Protein AF-A0A016WY10-F1 (afdb_monomer_lite)

Sequence (262 aa):
MHFRTSLLDVDCAMKHVGLVVTDTQLAEAVVRNYVLEFKVNDKNECTHALAQVGHAAFRFEPNGAFDQVYVKNQKRRLERPLSFGDVIEWDDADVTNKLISRIRRVPPLFETRIYDGRSQVLVSGVVSPSDKFLFWSQYFPRIEIDSASSNDVLPNVSVSAWLNIAVDADRKLCIEFDSFENVECETSIVAAAPWNRNGSKYTTLTIPINDDGLESQIEEPEMSSYDGGWKQVLILCSLSIVALRGAPQLRGNLHRWEINFL

pLDDT: mean 72.02, std 25.01, range [24.52, 97.81]

Secondary structure (DSSP, 8-state):
------------PPEEEEEE-S---TTSSS--EEEEEEEE-TTS-EEEEEEEE-GGGGPPP--S---HHHHHHHHHHHSSPP-TT-EEEEEGGGEETTEE---EEE--SSEEEEETTEEEEEEEEEE-SS-TTEEE-SS-S-EEPPTTGGGSS-TT-EEEEEEEEEE-TTS-EEEEEEEEEEE---HHHHHHSTTTTT---S-----------TTSS-PPPP-----S---------------SS-----------------

Organism: NCBI:txid53326

Radius of gyration: 27.68 Å; chains: 1; bounding box: 51×70×82 Å

InterPro domains:
  IPR057139 P-granule-associated protein DEPS-1, first OB-fold [PF24343] (18-105)
  IPR057143 P-granule-associated protein DEPS-1, second OB-fold [PF24342] (109-185)

Foldseek 3Di:
DDDDPPPPPPPPFDKWKWFFQAWQDPPDPWGWIWTWIWDQDPLLATDTDIATAGPLQLDDDDPPDPDPVVSVVVNVVSNDTDDGQWMWMDTPVQADPRHRNHIDTDDGPFDWDQDPNFTKTKFKFFAAPVHLQFTQGSNRGGAGHDPVQSVVDDGLFIWIFIWTWDQDPVRDIDIHTDHTDGTDPDVVRSCSRPVNVPPPPDDPDPPPPPPDDPPVPPDDDDDDDDDDDDDDPPPPPDDDDDDDDDDDDDDDDDDDDDDDDD

Structure (mmCIF, N/CA/C/O backbone):
data_AF-A0A016WY10-F1
#
_entry.id   AF-A0A016WY10-F1
#
loop_
_atom_site.group_PDB
_atom_site.id
_atom_site.type_symbol
_atom_site.label_atom_id
_atom_site.label_alt_id
_atom_site.label_comp_id
_atom_site.label_asym_id
_atom_site.label_entity_id
_atom_site.label_seq_id
_atom_site.pdbx_PDB_ins_code
_atom_site.Cartn_x
_atom_site.Cartn_y
_atom_site.Cartn_z
_atom_site.occupancy
_atom_site.B_iso_or_equiv
_atom_site.auth_seq_id
_atom_site.auth_comp_id
_atom_site.auth_asym_id
_atom_site.auth_atom_id
_atom_site.pdbx_PDB_model_num
ATOM 1 N N . MET A 1 1 ? 2.918 46.372 -31.106 1.00 32.84 1 MET A N 1
ATOM 2 C CA . MET A 1 1 ? 3.896 45.284 -30.887 1.00 32.84 1 MET A CA 1
ATOM 3 C C . MET A 1 1 ? 3.193 44.168 -30.137 1.00 32.84 1 MET A C 1
ATOM 5 O O . MET A 1 1 ? 2.876 44.335 -28.970 1.00 32.84 1 MET A O 1
ATOM 9 N N . HIS A 1 2 ? 2.861 43.084 -30.838 1.00 27.00 2 HIS A N 1
ATOM 10 C CA . HIS A 1 2 ? 2.336 41.863 -30.234 1.00 27.00 2 HIS A CA 1
ATOM 11 C C . HIS A 1 2 ? 3.490 41.087 -29.602 1.00 27.00 2 HIS A C 1
ATOM 13 O O . HIS A 1 2 ? 4.364 40.611 -30.322 1.00 27.00 2 HIS A O 1
ATOM 19 N N . PHE A 1 3 ? 3.474 40.930 -28.282 1.00 24.80 3 PHE A N 1
ATOM 20 C CA . PHE A 1 3 ? 4.282 39.909 -27.629 1.00 24.80 3 PHE A CA 1
ATOM 21 C C . PHE A 1 3 ? 3.464 38.619 -27.574 1.00 24.80 3 PHE A C 1
ATOM 23 O O . PHE A 1 3 ? 2.553 38.468 -26.767 1.00 24.80 3 PHE A O 1
ATOM 30 N N . ARG A 1 4 ? 3.778 37.710 -28.504 1.00 29.95 4 ARG A N 1
ATOM 31 C CA . ARG A 1 4 ? 3.493 36.281 -28.375 1.00 29.95 4 ARG A CA 1
ATOM 32 C C . ARG A 1 4 ? 4.328 35.758 -27.209 1.00 29.95 4 ARG A C 1
ATOM 34 O O . ARG A 1 4 ? 5.538 35.611 -27.350 1.00 29.95 4 ARG A O 1
ATOM 41 N N . THR A 1 5 ? 3.695 35.451 -26.090 1.00 30.98 5 THR A N 1
ATOM 42 C CA . THR A 1 5 ? 4.249 34.530 -25.096 1.00 30.98 5 THR A CA 1
ATOM 43 C C . THR A 1 5 ? 3.825 33.124 -25.494 1.00 30.98 5 THR A C 1
ATOM 45 O O . THR A 1 5 ? 2.747 32.650 -25.155 1.00 30.98 5 THR A O 1
ATOM 48 N N . SER A 1 6 ? 4.678 32.466 -26.275 1.00 35.31 6 SER A N 1
ATOM 49 C CA . SER A 1 6 ? 4.723 31.010 -26.349 1.00 35.31 6 SER A CA 1
ATOM 50 C C . SER A 1 6 ? 5.263 30.497 -25.014 1.00 35.31 6 SER A C 1
ATOM 52 O O . SER A 1 6 ? 6.476 30.393 -24.830 1.00 35.31 6 SER A O 1
ATOM 54 N N . LEU A 1 7 ? 4.366 30.248 -24.062 1.00 33.44 7 LEU A N 1
ATOM 55 C CA . LEU A 1 7 ? 4.661 29.374 -22.935 1.00 33.44 7 LEU A CA 1
ATOM 56 C C . LEU A 1 7 ? 4.587 27.952 -23.477 1.00 33.44 7 LEU A C 1
ATOM 58 O O . LEU A 1 7 ? 3.519 27.445 -23.800 1.00 33.44 7 LEU A O 1
ATOM 62 N N . LEU A 1 8 ? 5.774 27.394 -23.684 1.00 35.88 8 LEU A N 1
ATOM 63 C CA . LEU A 1 8 ? 5.995 25.974 -23.868 1.00 35.88 8 LEU A CA 1
ATOM 64 C C . LEU A 1 8 ? 5.305 25.250 -22.710 1.00 35.88 8 LEU A C 1
ATOM 66 O O . LEU A 1 8 ? 5.636 25.514 -21.552 1.00 35.88 8 LEU A O 1
ATOM 70 N N . ASP A 1 9 ? 4.360 24.374 -23.043 1.00 34.47 9 ASP A N 1
ATOM 71 C CA . ASP A 1 9 ? 3.927 23.286 -22.175 1.00 34.47 9 ASP A CA 1
ATOM 72 C C . ASP A 1 9 ? 5.185 22.542 -21.724 1.00 34.47 9 ASP A C 1
ATOM 74 O O . ASP A 1 9 ? 5.802 21.780 -22.471 1.00 34.47 9 ASP A O 1
ATOM 78 N N . VAL A 1 10 ? 5.624 22.829 -20.503 1.00 41.38 10 VAL A N 1
ATOM 79 C CA . VAL A 1 10 ? 6.487 21.914 -19.777 1.00 41.38 10 VAL A CA 1
ATOM 80 C C . VAL A 1 10 ? 5.543 20.809 -19.341 1.00 41.38 10 VAL A C 1
ATOM 82 O O . VAL A 1 10 ? 4.872 20.947 -18.320 1.00 41.38 10 VAL A O 1
ATOM 85 N N . ASP A 1 11 ? 5.458 19.752 -20.149 1.00 40.72 11 ASP A N 1
ATOM 86 C CA . ASP A 1 11 ? 4.942 18.457 -19.717 1.00 40.72 11 ASP A CA 1
ATOM 87 C C . ASP A 1 11 ? 5.725 18.076 -18.457 1.00 40.72 11 ASP A C 1
ATOM 89 O O . ASP A 1 11 ? 6.847 17.564 -18.506 1.00 40.72 11 ASP A O 1
ATOM 93 N N . CYS A 1 12 ? 5.174 18.420 -17.295 1.00 46.84 12 CYS A N 1
ATOM 94 C CA . CYS A 1 12 ? 5.672 17.959 -16.018 1.00 46.84 12 CYS A CA 1
ATOM 95 C C . CYS A 1 12 ? 5.337 16.471 -15.991 1.00 46.84 12 CYS A C 1
ATOM 97 O O . CYS A 1 12 ? 4.223 16.101 -15.630 1.00 46.84 12 CYS A O 1
ATOM 99 N N . ALA A 1 13 ? 6.255 15.640 -16.494 1.00 59.75 13 ALA A N 1
ATOM 100 C CA . ALA A 1 13 ? 6.091 14.194 -16.525 1.00 59.75 13 ALA A CA 1
ATOM 101 C C . ALA A 1 13 ? 5.627 13.737 -15.138 1.00 59.75 13 ALA A C 1
ATOM 103 O O . ALA A 1 13 ? 6.342 13.960 -14.152 1.00 59.75 13 ALA A O 1
ATOM 104 N N . MET A 1 14 ? 4.413 13.179 -15.044 1.00 77.69 14 MET A N 1
ATOM 105 C CA . MET A 1 14 ? 3.919 12.734 -13.751 1.00 77.69 14 MET A CA 1
ATOM 106 C C . MET A 1 14 ? 4.814 11.593 -13.287 1.00 77.69 14 MET A C 1
ATOM 108 O O . MET A 1 14 ? 5.021 10.599 -13.988 1.00 77.69 14 MET A O 1
ATOM 112 N N . LYS A 1 15 ? 5.381 11.792 -12.100 1.00 89.06 15 LYS A N 1
ATOM 113 C CA . LYS A 1 15 ? 6.124 10.769 -11.387 1.00 89.06 15 LYS A CA 1
ATOM 114 C C . LYS A 1 15 ? 5.149 9.939 -10.587 1.00 89.06 15 LYS A C 1
ATOM 116 O O . LYS A 1 15 ? 4.373 10.475 -9.798 1.00 89.06 15 LYS A O 1
ATOM 121 N N . HIS A 1 16 ? 5.270 8.637 -10.744 1.00 93.75 16 HIS A N 1
ATOM 122 C CA . HIS A 1 16 ? 4.493 7.655 -10.016 1.00 93.75 16 HIS A CA 1
ATOM 123 C C . HIS A 1 16 ? 5.365 6.979 -8.976 1.00 93.75 16 HIS A C 1
ATOM 125 O O . HIS A 1 16 ? 6.560 6.776 -9.195 1.00 93.75 16 HIS A O 1
ATOM 131 N N . VAL A 1 17 ? 4.754 6.613 -7.854 1.00 94.56 17 VAL A N 1
ATOM 132 C CA . VAL A 1 17 ? 5.379 5.849 -6.773 1.00 94.56 17 VAL A CA 1
ATOM 133 C C . VAL A 1 17 ? 4.484 4.655 -6.482 1.00 94.56 17 VAL A C 1
ATOM 135 O O . VAL A 1 17 ? 3.257 4.782 -6.430 1.00 94.56 17 VAL A O 1
ATOM 138 N N . GLY A 1 18 ? 5.084 3.493 -6.251 1.00 94.94 18 GLY A N 1
ATOM 139 C CA . GLY A 1 18 ? 4.319 2.316 -5.885 1.00 94.94 18 GLY A CA 1
ATOM 140 C C . GLY A 1 18 ? 5.086 1.289 -5.071 1.00 94.94 18 GLY A C 1
ATOM 141 O O . GLY A 1 18 ? 6.313 1.191 -5.131 1.00 94.94 18 GLY A O 1
ATOM 142 N N . LEU A 1 19 ? 4.317 0.515 -4.313 1.00 95.88 19 LEU A N 1
ATOM 143 C CA . LEU A 1 19 ? 4.770 -0.594 -3.482 1.00 95.88 19 LEU A CA 1
ATOM 144 C C . LEU A 1 19 ? 4.721 -1.896 -4.282 1.00 95.88 19 LEU A C 1
ATOM 146 O O . LEU A 1 19 ? 3.684 -2.239 -4.842 1.00 95.88 19 LEU A O 1
ATOM 150 N N . VAL A 1 20 ? 5.805 -2.662 -4.305 1.00 94.50 20 VAL A N 1
ATOM 151 C CA . VAL A 1 20 ? 5.813 -4.008 -4.885 1.00 94.50 20 VAL A CA 1
ATOM 152 C C . VAL A 1 20 ? 5.027 -4.955 -3.976 1.00 94.50 20 VAL A C 1
ATOM 154 O O . VAL A 1 20 ? 5.378 -5.143 -2.811 1.00 94.50 20 VAL A O 1
ATOM 157 N N . VAL A 1 21 ? 3.974 -5.569 -4.524 1.00 92.19 21 VAL A N 1
ATOM 158 C CA . VAL A 1 21 ? 3.033 -6.430 -3.777 1.00 92.19 21 VAL A CA 1
ATOM 159 C C . VAL A 1 21 ? 3.154 -7.918 -4.116 1.00 92.19 21 VAL A C 1
ATOM 161 O O . VAL A 1 21 ? 2.449 -8.746 -3.550 1.00 92.19 21 VAL A O 1
ATOM 164 N N . THR A 1 22 ? 4.064 -8.277 -5.019 1.00 86.69 22 THR A N 1
ATOM 165 C CA . THR A 1 22 ? 4.381 -9.670 -5.358 1.00 86.69 22 THR A CA 1
ATOM 166 C C . THR A 1 22 ? 5.880 -9.859 -5.468 1.00 86.69 22 THR A C 1
ATOM 168 O O . THR A 1 22 ? 6.566 -8.989 -6.002 1.00 86.69 22 THR A O 1
ATOM 171 N N . ASP A 1 23 ? 6.372 -11.027 -5.074 1.00 77.00 23 ASP A N 1
ATOM 172 C CA . ASP A 1 23 ? 7.737 -11.419 -5.403 1.00 77.00 23 ASP A CA 1
ATOM 173 C C . ASP A 1 23 ? 7.885 -11.741 -6.890 1.00 77.00 23 ASP A C 1
ATOM 175 O O . ASP A 1 23 ? 6.968 -12.256 -7.538 1.00 77.00 23 ASP A O 1
ATOM 179 N N . THR A 1 24 ? 9.082 -11.492 -7.422 1.00 62.81 24 THR A N 1
ATOM 180 C CA . THR A 1 24 ? 9.418 -11.875 -8.794 1.00 62.81 24 THR A CA 1
ATOM 181 C C . THR A 1 24 ? 9.368 -13.396 -8.937 1.00 62.81 24 THR A C 1
ATOM 183 O O . THR A 1 24 ? 10.298 -14.105 -8.548 1.00 62.81 24 THR A O 1
ATOM 186 N N . GLN A 1 25 ? 8.309 -13.912 -9.561 1.00 58.25 25 GLN A N 1
ATOM 187 C CA . GLN A 1 25 ? 8.241 -15.318 -9.945 1.00 58.25 25 GLN A CA 1
ATOM 188 C C . GLN A 1 25 ? 9.061 -15.540 -11.224 1.00 58.25 25 GLN A C 1
ATOM 190 O O . GLN A 1 25 ? 8.663 -15.149 -12.318 1.00 58.25 25 GLN A O 1
ATOM 195 N N . LEU A 1 26 ? 10.234 -16.165 -11.080 1.00 49.59 26 LEU A N 1
ATOM 196 C CA . LEU A 1 26 ? 11.138 -16.519 -12.189 1.00 49.59 26 LEU A CA 1
ATOM 197 C C . LEU A 1 26 ? 10.724 -17.808 -12.928 1.00 49.59 26 LEU A C 1
ATOM 199 O O . LEU A 1 26 ? 11.381 -18.192 -13.892 1.00 49.59 26 LEU A O 1
ATOM 203 N N . ALA A 1 27 ? 9.679 -18.500 -12.457 1.00 44.62 27 ALA A N 1
ATOM 204 C CA . ALA A 1 27 ? 9.267 -19.809 -12.967 1.00 44.62 27 ALA A CA 1
ATOM 205 C C . ALA A 1 27 ? 8.446 -19.740 -14.268 1.00 44.62 27 ALA A C 1
ATOM 207 O O . ALA A 1 27 ? 8.401 -20.717 -15.013 1.00 44.62 27 ALA A O 1
ATOM 208 N N . GLU A 1 28 ? 7.828 -18.597 -14.574 1.00 45.31 28 GLU A N 1
ATOM 209 C CA . GLU A 1 28 ? 7.136 -18.378 -15.843 1.00 45.31 28 GLU A CA 1
ATOM 210 C C . GLU A 1 28 ? 8.037 -17.607 -16.815 1.00 45.31 28 GLU A C 1
ATOM 212 O O . GLU A 1 28 ? 8.802 -16.728 -16.422 1.00 45.31 28 GLU A O 1
ATOM 217 N N . ALA A 1 29 ? 7.905 -17.877 -18.117 1.00 48.00 29 ALA A N 1
ATOM 218 C CA . ALA A 1 29 ? 8.629 -17.172 -19.184 1.00 48.00 29 ALA A CA 1
ATOM 219 C C . ALA A 1 29 ? 8.367 -15.644 -19.226 1.00 48.00 29 ALA A C 1
ATOM 221 O O . ALA A 1 29 ? 8.935 -14.934 -20.056 1.00 48.00 29 ALA A O 1
ATOM 222 N N . VAL A 1 30 ? 7.506 -15.131 -18.342 1.00 55.81 30 VAL A N 1
ATOM 223 C CA . VAL A 1 30 ? 7.162 -13.722 -18.192 1.00 55.81 30 VAL A CA 1
ATOM 224 C C . VAL A 1 30 ? 7.319 -13.341 -16.722 1.00 55.81 30 VAL A C 1
ATOM 226 O O . VAL A 1 30 ? 6.483 -13.689 -15.895 1.00 55.81 30 VAL A O 1
ATOM 229 N N . VAL A 1 31 ? 8.364 -12.573 -16.403 1.00 58.22 31 VAL A N 1
ATOM 230 C CA . VAL A 1 31 ? 8.470 -11.898 -15.102 1.00 58.22 31 VAL A CA 1
ATOM 231 C C . VAL A 1 31 ? 7.285 -10.943 -14.970 1.00 58.22 31 VAL A C 1
ATOM 233 O O . VAL A 1 31 ? 7.186 -9.980 -15.734 1.00 58.22 31 VAL A O 1
ATOM 236 N N . ARG A 1 32 ? 6.388 -11.218 -14.021 1.00 68.25 32 ARG A N 1
ATOM 237 C CA . ARG A 1 32 ? 5.277 -10.335 -13.655 1.00 68.25 32 ARG A CA 1
ATOM 238 C C . ARG A 1 32 ? 5.446 -9.929 -12.203 1.00 68.25 32 ARG A C 1
ATOM 240 O O . ARG A 1 32 ? 5.226 -10.739 -11.312 1.00 68.25 32 ARG A O 1
ATOM 247 N N . ASN A 1 33 ? 5.834 -8.678 -11.985 1.00 86.69 33 ASN A N 1
ATOM 248 C CA . ASN A 1 33 ? 5.707 -8.054 -10.675 1.00 86.69 33 ASN A CA 1
ATOM 249 C C . ASN A 1 33 ? 4.516 -7.110 -10.712 1.00 86.69 33 ASN A C 1
ATOM 251 O O . ASN A 1 33 ? 4.383 -6.326 -11.657 1.00 86.69 33 ASN A O 1
ATOM 255 N N . TYR A 1 34 ? 3.675 -7.182 -9.691 1.00 90.88 34 TYR A N 1
ATOM 256 C CA . TYR A 1 34 ? 2.617 -6.217 -9.475 1.00 90.88 34 TYR A CA 1
ATOM 257 C C . TYR A 1 34 ? 3.066 -5.156 -8.487 1.00 90.88 34 TYR A C 1
ATOM 259 O O . TYR A 1 34 ? 3.757 -5.430 -7.501 1.00 90.88 34 TYR A O 1
ATOM 267 N N . VAL A 1 35 ? 2.651 -3.934 -8.780 1.00 93.31 35 VAL A N 1
ATOM 268 C CA . VAL A 1 35 ? 2.959 -2.752 -7.996 1.00 93.31 35 VAL A CA 1
ATOM 269 C C . VAL A 1 35 ? 1.655 -2.043 -7.688 1.00 93.31 35 VAL A C 1
ATOM 271 O O . VAL A 1 35 ? 0.853 -1.782 -8.583 1.00 93.31 35 VAL A O 1
ATOM 274 N N . LEU A 1 36 ? 1.447 -1.758 -6.412 1.00 94.50 36 LEU A N 1
ATOM 275 C CA . LEU A 1 36 ? 0.380 -0.912 -5.925 1.00 94.50 36 LEU A CA 1
ATOM 276 C C . LEU A 1 36 ? 0.809 0.546 -6.071 1.00 94.50 36 LEU A C 1
ATOM 278 O O . LEU A 1 36 ? 1.615 1.044 -5.290 1.00 94.50 36 LEU A O 1
ATOM 282 N N . GLU A 1 37 ? 0.300 1.205 -7.102 1.00 94.81 37 GLU A N 1
ATOM 283 C CA . GLU A 1 37 ? 0.518 2.621 -7.369 1.00 94.81 37 GLU A CA 1
ATOM 284 C C . GLU A 1 37 ? -0.321 3.478 -6.417 1.00 94.81 37 GLU A C 1
ATOM 286 O O . GLU A 1 37 ? -1.527 3.250 -6.269 1.00 94.81 37 GLU A O 1
ATOM 291 N N . PHE A 1 38 ? 0.310 4.485 -5.812 1.00 93.12 38 PHE A N 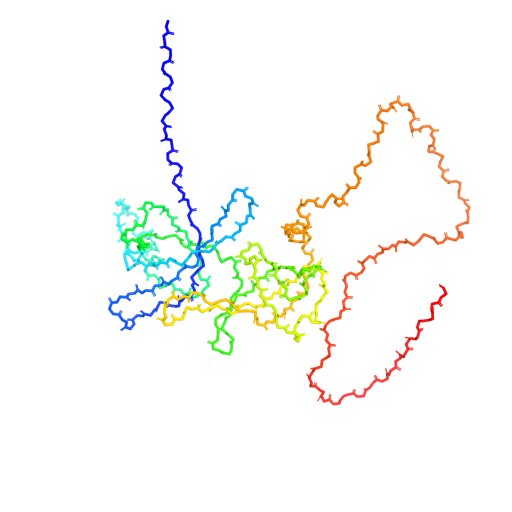1
ATOM 292 C CA . PHE A 1 38 ? -0.352 5.456 -4.946 1.00 93.12 38 PHE A CA 1
ATOM 293 C C . PHE A 1 38 ? -0.654 6.736 -5.727 1.00 93.12 38 PHE A C 1
ATOM 295 O O . PHE A 1 38 ? 0.247 7.503 -6.059 1.00 93.12 38 PHE A O 1
ATOM 302 N N . LYS A 1 39 ? -1.937 6.989 -5.995 1.00 90.50 39 LYS A N 1
ATOM 303 C CA . LYS A 1 39 ? -2.414 8.189 -6.695 1.00 90.50 39 LYS A CA 1
ATOM 304 C C . LYS A 1 39 ? -3.047 9.144 -5.712 1.00 90.50 39 LYS A C 1
ATOM 306 O O . LYS A 1 39 ? -4.114 8.857 -5.173 1.00 90.50 39 LYS A O 1
ATOM 311 N N . VAL A 1 40 ? -2.405 10.280 -5.494 1.00 86.06 40 VAL A N 1
ATOM 312 C CA . VAL A 1 40 ? -2.919 11.324 -4.610 1.00 86.06 40 VAL A CA 1
ATOM 313 C C . VAL A 1 40 ? -3.663 12.358 -5.448 1.00 86.06 40 VAL A C 1
ATOM 315 O O . VAL A 1 40 ? -3.113 12.880 -6.413 1.00 86.06 40 VAL A O 1
ATOM 318 N N . ASN A 1 41 ? -4.923 12.625 -5.107 1.00 84.56 41 ASN A N 1
ATOM 319 C CA . ASN A 1 41 ? -5.718 13.659 -5.773 1.00 84.56 41 ASN A CA 1
ATOM 320 C C . ASN A 1 41 ? -5.468 15.058 -5.169 1.00 84.56 41 ASN A C 1
ATOM 322 O O . ASN A 1 41 ? -4.812 15.197 -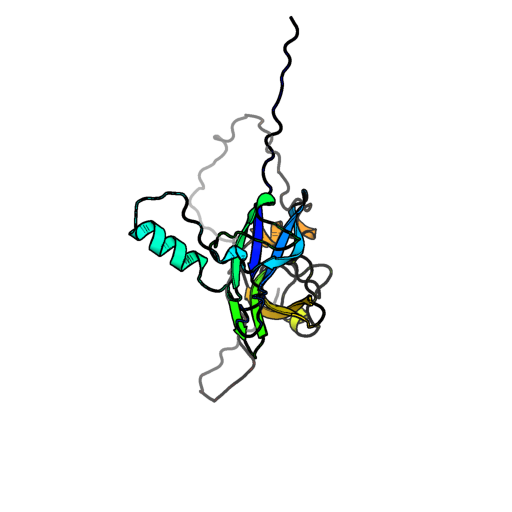4.137 1.00 84.56 41 ASN A O 1
ATOM 326 N N . ASP A 1 42 ? -6.070 16.096 -5.757 1.00 81.75 42 ASP A N 1
ATOM 327 C CA . ASP A 1 42 ? -5.949 17.491 -5.288 1.00 81.75 42 ASP A CA 1
ATOM 328 C C . ASP A 1 42 ? -6.435 17.710 -3.842 1.00 81.75 42 ASP A C 1
ATOM 330 O O . ASP A 1 42 ? -6.102 18.706 -3.203 1.00 81.75 42 ASP A O 1
ATOM 334 N N . LYS A 1 43 ? -7.226 16.776 -3.302 1.00 77.56 43 LYS A N 1
ATOM 335 C CA . LYS A 1 43 ? -7.714 16.785 -1.916 1.00 77.56 43 LYS A CA 1
ATOM 336 C C . LYS A 1 43 ? -6.800 16.008 -0.965 1.00 77.56 43 LYS A C 1
ATOM 338 O O . LYS A 1 43 ? -7.186 15.754 0.177 1.00 77.56 43 LYS A O 1
ATOM 343 N N . ASN A 1 44 ? -5.609 15.616 -1.413 1.00 76.31 44 ASN A N 1
ATOM 344 C CA . ASN A 1 44 ? -4.670 14.787 -0.663 1.00 76.31 44 ASN A CA 1
ATOM 345 C C . ASN A 1 44 ? -5.299 13.458 -0.192 1.00 76.31 44 ASN A C 1
ATOM 347 O O . ASN A 1 44 ? -5.090 13.004 0.937 1.00 76.31 44 ASN A O 1
ATOM 351 N N . GLU A 1 45 ? -6.166 12.875 -1.020 1.00 83.06 45 GLU A N 1
ATOM 352 C CA . GLU A 1 45 ? -6.731 11.542 -0.816 1.00 83.06 45 GLU A CA 1
ATOM 353 C C . GLU A 1 45 ? -5.980 10.560 -1.710 1.00 83.06 45 GLU A C 1
ATOM 355 O O . GLU A 1 45 ? -5.841 10.784 -2.915 1.00 83.06 45 GLU A O 1
ATOM 360 N N . CYS A 1 46 ? -5.482 9.482 -1.110 1.00 87.69 46 CYS A N 1
ATOM 361 C CA . CYS A 1 46 ? -4.792 8.432 -1.838 1.00 87.69 46 CYS A CA 1
ATOM 362 C C . CYS A 1 46 ? -5.800 7.441 -2.423 1.00 87.69 46 CYS A C 1
ATOM 364 O O . CYS A 1 46 ? -6.731 7.000 -1.752 1.00 87.69 46 CYS A O 1
ATOM 366 N N . THR A 1 47 ? -5.590 7.076 -3.677 1.00 88.69 47 THR A N 1
ATOM 367 C CA . THR A 1 47 ? -6.280 5.996 -4.373 1.00 88.69 47 THR A CA 1
ATOM 368 C C . THR A 1 47 ? -5.251 5.033 -4.941 1.00 88.69 47 THR A C 1
ATOM 370 O O . THR A 1 47 ? -4.065 5.352 -5.048 1.00 88.69 47 THR A O 1
ATOM 373 N N . HIS A 1 48 ? -5.716 3.846 -5.307 1.00 90.00 48 HIS A N 1
ATOM 374 C CA . HIS A 1 48 ? -4.856 2.746 -5.709 1.00 90.00 48 HIS A CA 1
ATOM 375 C C . HIS A 1 48 ? -5.086 2.347 -7.151 1.00 90.00 48 HIS A C 1
ATOM 377 O O . HIS A 1 48 ? -6.225 2.272 -7.613 1.00 90.00 48 HIS A O 1
ATOM 383 N N . ALA A 1 49 ? -4.004 1.995 -7.835 1.00 90.50 49 ALA A N 1
ATOM 384 C CA . ALA A 1 49 ? -4.076 1.248 -9.078 1.00 90.50 49 ALA A CA 1
ATOM 385 C C . ALA A 1 49 ? -3.051 0.114 -9.061 1.00 90.50 49 ALA A C 1
ATOM 387 O O . ALA A 1 49 ? -1.936 0.271 -8.572 1.00 90.50 49 ALA A O 1
ATOM 388 N N . LEU A 1 50 ? -3.437 -1.043 -9.596 1.00 91.31 50 LEU A N 1
ATOM 389 C CA . LEU A 1 50 ? -2.511 -2.154 -9.759 1.00 91.31 50 LEU A CA 1
ATOM 390 C C . LEU A 1 50 ? -1.804 -2.017 -11.111 1.00 91.31 50 LEU A C 1
ATOM 392 O O . LEU A 1 50 ? -2.435 -2.125 -12.165 1.00 91.31 50 LEU A O 1
ATOM 396 N N . ALA A 1 51 ? -0.495 -1.793 -11.076 1.00 91.44 51 ALA A N 1
ATOM 397 C CA . ALA A 1 51 ? 0.364 -1.714 -12.247 1.00 91.44 51 ALA A CA 1
ATOM 398 C C . ALA A 1 51 ? 1.217 -2.983 -12.385 1.00 91.44 51 ALA A C 1
ATOM 400 O O . ALA A 1 51 ? 1.497 -3.680 -11.409 1.00 91.44 51 ALA A O 1
ATOM 401 N N . GLN A 1 52 ? 1.635 -3.293 -13.612 1.00 91.06 52 GLN A N 1
ATOM 402 C CA . GLN A 1 52 ? 2.509 -4.430 -13.905 1.00 91.06 52 GLN A CA 1
ATOM 403 C C . GLN A 1 52 ? 3.876 -3.942 -14.364 1.00 91.06 52 GLN A C 1
ATOM 405 O O . GLN A 1 52 ? 3.976 -3.111 -15.267 1.00 91.06 52 GLN A O 1
ATOM 410 N N . VAL A 1 53 ? 4.933 -4.508 -13.791 1.00 90.44 53 VAL A N 1
ATOM 411 C CA . VAL A 1 53 ? 6.312 -4.255 -14.209 1.00 90.44 53 VAL A CA 1
ATOM 412 C C . VAL A 1 53 ? 6.714 -5.302 -15.234 1.00 90.44 53 VAL A C 1
ATOM 414 O O . VAL A 1 53 ? 6.729 -6.501 -14.951 1.00 90.44 53 VAL A O 1
ATOM 417 N N . GLY A 1 54 ? 7.032 -4.841 -16.440 1.00 87.75 54 GLY A N 1
ATOM 418 C CA . GLY A 1 54 ? 7.496 -5.696 -17.520 1.00 87.75 54 GLY A CA 1
ATOM 419 C C . GLY A 1 54 ? 8.966 -6.078 -17.356 1.00 87.75 54 GLY A C 1
ATOM 420 O O . GLY A 1 54 ? 9.758 -5.368 -16.743 1.00 87.75 54 GLY A O 1
ATOM 421 N N . HIS A 1 55 ? 9.369 -7.174 -18.001 1.00 84.06 55 HIS A N 1
ATOM 422 C CA . HIS A 1 55 ? 10.764 -7.630 -18.009 1.00 84.06 55 HIS A CA 1
ATOM 423 C C . HIS A 1 55 ? 11.755 -6.561 -18.522 1.00 84.06 55 HIS A C 1
ATOM 425 O O . HIS A 1 55 ? 12.916 -6.544 -18.117 1.00 84.06 55 HIS A O 1
ATOM 431 N N . ALA A 1 56 ? 11.301 -5.643 -19.384 1.00 85.06 56 ALA A N 1
ATOM 432 C CA . ALA A 1 56 ? 12.111 -4.529 -19.877 1.00 85.06 56 ALA A CA 1
ATOM 433 C C . ALA A 1 56 ? 12.664 -3.635 -18.749 1.00 85.06 56 ALA A C 1
ATOM 435 O O . ALA A 1 56 ? 13.790 -3.167 -18.873 1.00 85.06 56 ALA A O 1
ATOM 436 N N . ALA A 1 57 ? 11.950 -3.507 -17.622 1.00 86.88 57 ALA A N 1
ATOM 437 C CA . ALA A 1 57 ? 12.377 -2.705 -16.470 1.00 86.88 57 ALA A CA 1
ATOM 438 C C . ALA A 1 57 ? 13.672 -3.188 -15.806 1.00 86.88 57 ALA A C 1
ATOM 440 O O . ALA A 1 57 ? 14.308 -2.438 -15.066 1.00 86.88 57 ALA A O 1
ATOM 441 N N . PHE A 1 58 ? 14.073 -4.430 -16.080 1.00 85.38 58 PHE A N 1
ATOM 442 C CA . PHE A 1 58 ? 15.282 -5.048 -15.542 1.00 85.38 58 PHE A CA 1
ATOM 443 C C . PHE A 1 58 ? 16.446 -5.033 -16.537 1.00 85.38 58 PHE A C 1
ATOM 445 O O . PHE A 1 58 ? 17.518 -5.557 -16.236 1.00 85.38 58 PHE A O 1
ATOM 452 N N . ARG A 1 59 ? 16.259 -4.455 -17.731 1.00 78.75 59 ARG A N 1
ATOM 453 C CA . ARG A 1 59 ? 17.311 -4.356 -18.745 1.00 78.75 59 ARG A CA 1
ATOM 454 C C . ARG A 1 59 ? 18.159 -3.116 -18.500 1.00 78.75 59 ARG A C 1
ATOM 456 O O . ARG A 1 59 ? 17.650 -2.008 -18.371 1.00 78.75 59 ARG A O 1
ATOM 463 N N . PHE A 1 60 ? 19.472 -3.311 -18.463 1.00 76.44 60 PHE A N 1
ATOM 464 C CA . PHE A 1 60 ? 20.426 -2.212 -18.431 1.00 76.44 60 PHE A CA 1
ATOM 465 C C . PHE A 1 60 ? 20.759 -1.761 -19.858 1.00 76.44 60 PHE A C 1
ATOM 467 O O . PHE A 1 60 ? 21.300 -2.545 -20.639 1.00 76.44 60 PHE A O 1
ATOM 474 N N . GLU A 1 61 ? 20.489 -0.494 -20.174 1.00 69.50 61 GLU A N 1
ATOM 475 C CA . GLU A 1 61 ? 20.932 0.146 -21.415 1.00 69.50 61 GLU A CA 1
ATOM 476 C C . GLU A 1 61 ? 22.141 1.057 -21.123 1.00 69.50 61 GLU A C 1
ATOM 478 O O . GLU A 1 61 ? 22.049 1.967 -20.293 1.00 69.50 61 GLU A O 1
ATOM 483 N N . PRO A 1 62 ? 23.311 0.810 -21.739 1.00 64.44 62 PRO A N 1
ATOM 484 C CA . PRO A 1 62 ? 24.492 1.634 -21.519 1.00 64.44 62 PRO A CA 1
ATOM 485 C C . PRO A 1 62 ? 24.349 2.993 -22.218 1.00 64.44 62 PRO A C 1
ATOM 487 O O . PRO A 1 62 ? 24.477 3.093 -23.434 1.00 64.44 62 PRO A O 1
ATOM 490 N N . ASN A 1 63 ? 24.189 4.065 -21.442 1.00 64.62 63 ASN A N 1
ATOM 491 C CA . ASN A 1 63 ? 24.077 5.441 -21.953 1.00 64.62 63 ASN A CA 1
ATOM 492 C C . ASN A 1 63 ? 25.437 6.079 -22.318 1.00 64.62 63 ASN A C 1
ATOM 494 O O . ASN A 1 63 ? 25.662 7.260 -22.067 1.00 64.62 63 ASN A O 1
ATOM 498 N N . GLY A 1 64 ? 26.386 5.301 -22.848 1.00 64.81 64 GLY A N 1
ATOM 499 C CA . GLY A 1 64 ? 27.716 5.802 -23.230 1.00 64.81 64 GLY A CA 1
ATOM 500 C C . GLY A 1 64 ? 28.638 6.193 -22.062 1.00 64.81 64 GLY A C 1
ATOM 501 O O . GLY A 1 64 ? 29.646 6.859 -22.279 1.00 64.81 64 GLY A O 1
ATOM 502 N N . ALA A 1 65 ? 28.322 5.792 -20.825 1.00 63.31 65 ALA A N 1
ATOM 503 C CA . ALA A 1 65 ? 29.176 6.034 -19.662 1.00 63.31 65 ALA A CA 1
ATOM 504 C C . ALA A 1 65 ? 30.459 5.179 -19.725 1.00 63.31 65 ALA A C 1
ATOM 506 O O . ALA A 1 65 ? 30.390 3.955 -19.827 1.00 63.31 65 ALA A O 1
ATOM 507 N N . PHE A 1 66 ? 31.623 5.829 -19.630 1.00 62.72 66 PHE A N 1
ATOM 508 C CA . PHE A 1 66 ? 32.942 5.188 -19.751 1.00 62.72 66 PHE A CA 1
ATOM 509 C C . PHE A 1 66 ? 33.468 4.565 -18.446 1.00 62.72 66 PHE A C 1
ATOM 511 O O . PHE A 1 66 ? 34.438 3.810 -18.480 1.00 62.72 66 PHE A O 1
ATOM 518 N N . ASP A 1 67 ? 32.845 4.850 -17.297 1.00 79.88 67 ASP A N 1
ATOM 519 C CA . ASP A 1 67 ? 33.246 4.252 -16.021 1.00 79.88 67 ASP A CA 1
ATOM 520 C C . ASP A 1 67 ? 32.653 2.842 -15.860 1.00 79.88 67 ASP A C 1
ATOM 522 O O . ASP A 1 67 ? 31.467 2.642 -15.574 1.00 79.88 67 ASP A O 1
ATOM 526 N N . GLN A 1 68 ? 33.526 1.847 -16.013 1.00 78.31 68 GLN A N 1
ATOM 527 C CA . GLN A 1 68 ? 33.204 0.428 -15.911 1.00 78.31 68 GLN A CA 1
ATOM 528 C C . GLN A 1 68 ? 32.662 0.029 -14.525 1.00 78.31 68 GLN A C 1
ATOM 530 O O . GLN A 1 68 ? 31.837 -0.886 -14.433 1.00 78.31 68 GLN A O 1
ATOM 535 N N . VAL A 1 69 ? 33.079 0.705 -13.446 1.00 80.19 69 VAL A N 1
ATOM 536 C CA . VAL A 1 69 ? 32.610 0.423 -12.079 1.00 80.19 69 VAL A CA 1
ATOM 537 C C . VAL A 1 69 ? 31.187 0.942 -11.893 1.00 80.19 69 VAL A C 1
ATOM 539 O O . VAL A 1 69 ? 30.319 0.208 -11.408 1.00 80.19 69 VAL A O 1
ATOM 542 N N . TYR A 1 70 ? 30.918 2.169 -12.344 1.00 77.31 70 TYR A N 1
ATOM 543 C CA . TYR A 1 70 ? 29.579 2.757 -12.338 1.00 77.31 70 TYR A CA 1
ATOM 544 C C . TYR A 1 70 ? 28.582 1.903 -13.134 1.00 77.31 70 TYR A C 1
ATOM 546 O O . TYR A 1 70 ? 27.523 1.540 -12.616 1.00 77.31 70 TYR A O 1
ATOM 554 N N . VAL A 1 71 ? 28.950 1.499 -14.355 1.00 77.44 71 VAL A N 1
ATOM 555 C CA . VAL A 1 71 ? 28.122 0.649 -15.227 1.00 77.44 71 VAL A CA 1
ATOM 556 C C . VAL A 1 71 ? 27.814 -0.699 -14.574 1.00 77.44 71 VAL A C 1
ATOM 558 O O . VAL A 1 71 ? 26.660 -1.128 -14.553 1.00 77.44 71 VAL A O 1
ATOM 561 N N . LYS A 1 72 ? 28.815 -1.361 -13.978 1.00 80.62 72 LYS A N 1
ATOM 562 C CA . LYS A 1 72 ? 28.624 -2.654 -13.303 1.00 80.62 72 LYS A CA 1
ATOM 563 C C . LYS A 1 72 ? 27.690 -2.541 -12.096 1.00 80.62 72 LYS A C 1
ATOM 565 O O . LYS A 1 72 ? 26.844 -3.414 -11.895 1.00 80.62 72 LYS A O 1
ATOM 570 N N . ASN A 1 73 ? 27.815 -1.472 -11.311 1.00 77.94 73 ASN A N 1
ATOM 571 C CA . ASN A 1 73 ? 26.956 -1.231 -10.154 1.00 77.94 73 ASN A CA 1
ATOM 572 C C . ASN A 1 73 ? 25.514 -0.909 -10.565 1.00 77.94 73 ASN A C 1
ATOM 574 O O . ASN A 1 73 ? 24.583 -1.449 -9.968 1.00 77.94 73 ASN A O 1
ATOM 578 N N . GLN A 1 74 ? 25.318 -0.088 -11.600 1.00 73.75 74 GLN A N 1
ATOM 579 C CA . GLN A 1 74 ? 23.989 0.207 -12.144 1.00 73.75 74 GLN A CA 1
ATOM 580 C C . GLN A 1 74 ? 23.314 -1.049 -12.688 1.00 73.75 74 GLN A C 1
ATOM 582 O O . GLN A 1 74 ? 22.179 -1.351 -12.321 1.00 73.75 74 GLN A O 1
ATOM 587 N N . LYS A 1 75 ? 24.052 -1.836 -13.476 1.00 77.75 75 LYS A N 1
ATOM 588 C CA . LYS A 1 75 ? 23.591 -3.123 -13.993 1.00 77.75 75 LYS A CA 1
ATOM 589 C C . LYS A 1 75 ? 23.146 -4.055 -12.862 1.00 77.75 75 LYS A C 1
ATOM 591 O O . LYS A 1 75 ? 22.011 -4.515 -12.866 1.00 77.75 75 LYS A O 1
ATOM 596 N N . ARG A 1 76 ? 23.980 -4.241 -11.829 1.00 77.88 76 ARG A N 1
ATOM 597 C CA . ARG A 1 76 ? 23.649 -5.092 -10.670 1.00 77.88 76 ARG A CA 1
ATOM 598 C C . ARG A 1 76 ? 22.403 -4.616 -9.914 1.00 77.88 76 ARG A C 1
ATOM 600 O O . ARG A 1 76 ? 21.649 -5.444 -9.411 1.00 77.88 76 ARG A O 1
ATOM 607 N N . ARG A 1 77 ? 22.195 -3.301 -9.794 1.00 73.75 77 ARG A N 1
ATOM 608 C CA . ARG A 1 77 ? 21.019 -2.733 -9.112 1.00 73.75 77 ARG A CA 1
ATOM 609 C C . ARG A 1 77 ? 19.740 -2.917 -9.923 1.00 73.75 77 ARG A C 1
ATOM 611 O O . ARG A 1 77 ? 18.708 -3.213 -9.332 1.00 73.75 77 ARG A O 1
ATOM 618 N N . LEU A 1 78 ? 19.808 -2.737 -11.241 1.00 76.50 78 LEU A N 1
ATOM 619 C CA . LEU A 1 78 ? 18.656 -2.856 -12.135 1.00 76.50 78 LEU A CA 1
ATOM 620 C C . LEU A 1 78 ? 18.228 -4.309 -12.336 1.00 76.50 78 LEU A C 1
ATOM 622 O O . LEU A 1 78 ? 17.039 -4.595 -12.223 1.00 76.50 78 LEU A O 1
ATOM 626 N N . GLU A 1 79 ? 19.188 -5.213 -12.538 1.00 79.44 79 GLU A N 1
ATOM 627 C CA . GLU A 1 79 ? 18.950 -6.647 -12.759 1.00 79.44 79 GLU A CA 1
ATOM 628 C C . GLU A 1 79 ? 18.498 -7.394 -11.495 1.00 79.44 79 GLU A C 1
ATOM 630 O O . GLU A 1 79 ? 18.066 -8.543 -11.580 1.00 79.44 79 GLU A O 1
ATOM 635 N N . ARG A 1 80 ? 18.578 -6.767 -10.312 1.00 84.50 80 ARG A N 1
ATOM 636 C CA . ARG A 1 80 ? 18.067 -7.359 -9.071 1.00 84.50 80 ARG A CA 1
ATOM 637 C C . ARG A 1 80 ? 16.553 -7.591 -9.202 1.00 84.50 80 ARG A C 1
ATOM 639 O O . ARG A 1 80 ? 15.843 -6.629 -9.489 1.00 84.50 80 ARG A O 1
ATOM 646 N N . PRO A 1 81 ? 16.030 -8.797 -8.931 1.00 85.06 81 PRO A N 1
ATOM 647 C CA . PRO A 1 81 ? 14.588 -9.014 -8.857 1.00 85.06 81 PRO A CA 1
ATOM 648 C C . PRO A 1 81 ? 13.916 -8.043 -7.875 1.00 85.06 81 PRO A C 1
ATOM 650 O O . PRO A 1 81 ? 14.552 -7.582 -6.921 1.00 85.06 81 PRO A O 1
ATOM 653 N N . LEU A 1 82 ? 12.654 -7.706 -8.140 1.00 90.31 82 LEU A N 1
ATOM 654 C CA . LEU A 1 82 ? 11.826 -7.002 -7.165 1.00 90.31 82 LEU A CA 1
ATOM 655 C C . LEU A 1 82 ? 11.284 -8.013 -6.158 1.00 90.31 82 LEU A C 1
ATOM 657 O O . LEU A 1 82 ? 10.869 -9.116 -6.534 1.00 90.31 82 LEU A O 1
ATOM 661 N N . SER A 1 83 ? 11.297 -7.612 -4.898 1.00 90.81 83 SER A N 1
ATOM 662 C CA . SER A 1 83 ? 10.719 -8.365 -3.791 1.00 90.81 83 SER A CA 1
ATOM 663 C C . SER A 1 83 ? 9.548 -7.599 -3.199 1.00 90.81 83 SER A C 1
ATOM 665 O O . SER A 1 83 ? 9.490 -6.373 -3.315 1.00 90.81 83 SER A O 1
ATOM 667 N N . PHE A 1 84 ? 8.630 -8.314 -2.554 1.00 92.44 84 PHE A N 1
ATOM 668 C CA . PHE A 1 84 ? 7.583 -7.690 -1.755 1.00 92.44 84 PHE A CA 1
ATOM 669 C C . PHE A 1 84 ? 8.181 -6.641 -0.803 1.00 92.44 84 PHE A C 1
ATOM 671 O O . PHE A 1 84 ? 9.212 -6.884 -0.173 1.00 92.44 84 PHE A O 1
ATOM 678 N N . GLY A 1 85 ? 7.550 -5.468 -0.724 1.00 93.56 85 GLY A N 1
ATOM 679 C CA . GLY A 1 85 ? 8.021 -4.363 0.114 1.00 93.56 85 GLY A CA 1
ATOM 680 C C . GLY A 1 85 ? 9.007 -3.405 -0.555 1.00 93.56 85 GLY A C 1
ATOM 681 O O . GLY A 1 85 ? 9.183 -2.290 -0.062 1.00 93.56 85 GLY A O 1
ATOM 682 N N . ASP A 1 86 ? 9.611 -3.773 -1.694 1.00 94.12 86 ASP A N 1
ATOM 683 C CA . ASP A 1 86 ? 10.384 -2.814 -2.488 1.00 94.12 86 ASP A CA 1
ATOM 684 C C . ASP A 1 86 ? 9.463 -1.660 -2.930 1.00 94.12 86 ASP A C 1
ATOM 686 O O . ASP A 1 86 ? 8.316 -1.872 -3.326 1.00 94.12 86 ASP A O 1
ATOM 690 N N . VAL A 1 87 ? 9.976 -0.429 -2.907 1.00 95.69 87 VAL A N 1
ATOM 691 C CA . VAL A 1 87 ? 9.273 0.742 -3.446 1.00 95.69 87 VAL A CA 1
ATOM 692 C C . VAL A 1 87 ? 9.986 1.215 -4.699 1.00 95.69 87 VAL A C 1
ATOM 694 O O . VAL A 1 87 ? 11.221 1.300 -4.754 1.00 95.69 87 VAL A O 1
ATOM 697 N N . ILE A 1 88 ? 9.195 1.499 -5.728 1.00 94.62 88 ILE A N 1
ATOM 698 C CA . ILE A 1 88 ? 9.698 1.941 -7.018 1.00 94.62 88 ILE A CA 1
ATOM 699 C C . ILE A 1 88 ? 9.007 3.214 -7.494 1.00 94.62 88 ILE A C 1
ATOM 701 O O . ILE A 1 88 ? 7.844 3.469 -7.191 1.00 94.62 88 ILE A O 1
ATOM 705 N N . GLU A 1 89 ? 9.744 3.969 -8.294 1.00 95.00 89 GLU A N 1
ATOM 706 C CA . GLU A 1 89 ? 9.296 5.144 -9.024 1.00 95.00 89 GLU A CA 1
ATOM 707 C C . GLU A 1 89 ? 9.403 4.911 -10.532 1.00 95.00 89 GLU A C 1
ATOM 709 O O . GLU A 1 89 ? 10.345 4.259 -11.001 1.00 95.00 89 GLU A O 1
ATOM 714 N N . TRP A 1 90 ? 8.470 5.475 -11.293 1.00 94.25 90 TRP A N 1
ATOM 715 C CA . TRP A 1 90 ? 8.507 5.502 -12.757 1.00 94.25 90 TRP A CA 1
ATOM 716 C C . TRP A 1 90 ? 7.841 6.770 -13.292 1.00 94.25 90 TRP A C 1
ATOM 718 O O . TRP A 1 90 ? 7.034 7.392 -12.603 1.00 94.25 90 TRP A O 1
ATOM 728 N N . ASP A 1 91 ? 8.182 7.149 -14.520 1.00 93.50 91 ASP A N 1
ATOM 729 C CA . ASP A 1 91 ? 7.519 8.248 -15.222 1.00 93.50 91 ASP A CA 1
ATOM 730 C C . ASP A 1 91 ? 6.449 7.693 -16.180 1.00 93.50 91 ASP A C 1
ATOM 732 O O . ASP A 1 91 ? 6.534 6.542 -16.618 1.00 93.50 91 ASP A O 1
ATOM 736 N N . ASP A 1 92 ? 5.471 8.509 -16.582 1.00 90.75 92 ASP A N 1
ATOM 737 C CA . ASP A 1 92 ? 4.493 8.130 -17.624 1.00 90.75 92 ASP A CA 1
ATOM 738 C C . ASP A 1 92 ? 5.160 7.619 -18.911 1.00 90.75 92 ASP A C 1
ATOM 740 O O . ASP A 1 92 ? 4.719 6.640 -19.517 1.00 90.75 92 ASP A O 1
ATOM 744 N N . ALA A 1 93 ? 6.265 8.258 -19.309 1.00 91.25 93 ALA A N 1
ATOM 745 C CA . ALA A 1 93 ? 7.037 7.894 -20.497 1.00 91.25 93 ALA A CA 1
ATOM 746 C C . ALA A 1 93 ? 7.669 6.494 -20.403 1.00 91.25 93 ALA A C 1
ATOM 748 O O . ALA A 1 93 ? 8.006 5.895 -21.425 1.00 91.25 93 ALA A O 1
ATOM 749 N N . ASP A 1 94 ? 7.815 5.959 -19.190 1.00 90.94 94 ASP A N 1
ATOM 750 C CA . ASP A 1 94 ? 8.369 4.635 -18.944 1.00 90.94 94 ASP A CA 1
ATOM 751 C C . ASP A 1 94 ? 7.295 3.533 -19.002 1.00 90.94 94 ASP A C 1
ATOM 753 O O . ASP A 1 94 ? 7.602 2.369 -18.736 1.00 90.94 94 ASP A O 1
ATOM 757 N N . VAL A 1 95 ? 6.051 3.837 -19.386 1.00 90.19 95 VAL A N 1
ATOM 758 C CA . VAL A 1 95 ? 4.977 2.845 -19.547 1.00 90.19 95 VAL A CA 1
ATOM 759 C C . VAL A 1 95 ? 4.773 2.502 -21.023 1.00 90.19 95 VAL A C 1
ATOM 761 O O . VAL A 1 95 ? 4.352 3.324 -21.830 1.00 90.19 95 VAL A O 1
ATOM 764 N N . THR A 1 96 ? 5.006 1.241 -21.389 1.00 85.94 96 THR A N 1
ATOM 765 C CA . THR A 1 96 ? 4.781 0.727 -22.751 1.00 85.94 96 THR A CA 1
ATOM 766 C C . THR A 1 96 ? 3.787 -0.426 -22.712 1.00 85.94 96 THR A C 1
ATOM 768 O O . THR A 1 96 ? 3.966 -1.374 -21.953 1.00 85.94 96 THR A O 1
ATOM 771 N N . ASN A 1 97 ? 2.735 -0.386 -23.538 1.00 84.62 97 ASN A N 1
ATOM 772 C CA . ASN A 1 97 ? 1.697 -1.431 -23.579 1.00 84.62 97 ASN A CA 1
ATOM 773 C C . ASN A 1 97 ? 1.086 -1.749 -22.198 1.00 84.62 97 ASN A C 1
ATOM 775 O O . ASN A 1 97 ? 0.813 -2.908 -21.892 1.00 84.62 97 ASN A O 1
ATOM 779 N N . LYS A 1 98 ? 0.869 -0.719 -21.364 1.00 85.06 98 LYS A N 1
ATOM 780 C CA . LYS A 1 98 ? 0.375 -0.836 -19.974 1.00 85.06 98 LYS A CA 1
ATOM 781 C C . LYS A 1 98 ? 1.324 -1.573 -19.014 1.00 85.06 98 LYS A C 1
ATOM 783 O O . LYS A 1 98 ? 0.906 -1.960 -17.927 1.00 85.06 98 LYS A O 1
ATOM 788 N N . LEU A 1 99 ? 2.581 -1.769 -19.408 1.00 89.88 99 LEU A N 1
ATOM 789 C CA . LEU A 1 99 ? 3.632 -2.336 -18.573 1.00 89.88 99 LEU A CA 1
ATOM 790 C C . LEU A 1 99 ? 4.680 -1.270 -18.271 1.00 89.88 99 LEU A C 1
ATOM 792 O O . LEU A 1 99 ? 5.132 -0.561 -19.170 1.00 89.88 99 LEU A O 1
ATOM 796 N N . ILE A 1 100 ? 5.111 -1.206 -17.018 1.00 92.19 100 ILE A N 1
ATOM 797 C CA . ILE A 1 100 ? 6.229 -0.364 -16.608 1.00 92.19 100 ILE A CA 1
ATOM 798 C C . ILE A 1 100 ? 7.511 -0.976 -17.183 1.00 92.19 100 ILE A C 1
ATOM 800 O O . ILE A 1 100 ? 7.823 -2.145 -16.948 1.00 92.19 100 ILE A O 1
ATOM 804 N N . SER A 1 101 ? 8.226 -0.191 -17.979 1.00 90.25 101 SER A N 1
ATOM 805 C CA . SER A 1 101 ? 9.389 -0.602 -18.769 1.00 90.25 101 SER A CA 1
ATOM 806 C C . SER A 1 101 ? 10.714 -0.063 -18.240 1.00 90.25 101 SER A C 1
ATOM 808 O O . SER A 1 101 ? 11.763 -0.563 -18.637 1.00 90.25 101 SER A O 1
ATOM 810 N N . ARG A 1 102 ? 10.682 0.897 -17.312 1.00 89.75 102 ARG A N 1
ATOM 811 C CA . ARG A 1 102 ? 11.844 1.406 -16.579 1.00 89.75 102 ARG A CA 1
ATOM 812 C C . ARG A 1 102 ? 11.408 1.830 -15.184 1.00 89.75 102 ARG A C 1
ATOM 814 O O . ARG A 1 102 ? 10.302 2.322 -14.997 1.00 89.75 102 ARG A O 1
ATOM 821 N N . ILE A 1 103 ? 12.270 1.571 -14.205 1.00 91.69 103 ILE A N 1
ATOM 822 C CA . ILE A 1 103 ? 11.978 1.792 -12.789 1.00 91.69 103 ILE A CA 1
ATOM 823 C C . ILE A 1 103 ? 13.188 2.382 -12.077 1.00 91.69 103 ILE A C 1
ATOM 825 O O . ILE A 1 103 ? 14.341 2.107 -12.425 1.00 91.69 103 ILE A O 1
ATOM 829 N N . ARG A 1 104 ? 12.926 3.126 -11.009 1.00 90.88 104 ARG A N 1
ATOM 830 C CA . ARG A 1 104 ? 13.921 3.567 -10.033 1.00 90.88 104 ARG A CA 1
ATOM 831 C C . ARG A 1 104 ? 13.535 3.002 -8.676 1.00 90.88 104 ARG A C 1
ATOM 833 O O . ARG A 1 104 ? 12.404 3.156 -8.252 1.00 90.88 104 ARG A O 1
ATOM 840 N N . ARG A 1 105 ? 14.460 2.324 -7.996 1.00 91.00 105 ARG A N 1
ATOM 841 C CA . ARG A 1 105 ? 14.222 1.842 -6.625 1.00 91.00 105 ARG A CA 1
ATOM 842 C C . ARG A 1 105 ? 14.461 2.985 -5.651 1.00 91.00 105 ARG A C 1
ATOM 844 O O . ARG A 1 105 ? 15.516 3.621 -5.727 1.00 91.00 105 ARG A O 1
ATOM 851 N N . VAL A 1 106 ? 13.523 3.189 -4.740 1.00 92.31 106 VAL A N 1
ATOM 852 C CA . VAL A 1 106 ? 13.574 4.224 -3.704 1.00 92.31 106 VAL A CA 1
ATOM 853 C C . VAL A 1 106 ? 13.529 3.592 -2.311 1.00 92.31 106 VAL A C 1
ATOM 855 O O . VAL A 1 106 ? 13.313 2.381 -2.206 1.00 92.31 106 VAL A O 1
ATOM 858 N N . PRO A 1 107 ? 13.830 4.353 -1.241 1.00 93.12 107 PRO A N 1
ATOM 859 C CA . PRO A 1 107 ? 13.741 3.831 0.115 1.00 93.12 107 PRO A CA 1
ATOM 860 C C . PRO A 1 107 ? 12.358 3.230 0.415 1.00 93.12 107 PRO A C 1
ATOM 862 O O . PRO A 1 107 ? 11.361 3.713 -0.129 1.00 93.12 107 PRO A O 1
ATOM 865 N N . PRO A 1 108 ? 12.284 2.195 1.270 1.00 91.88 108 PRO A N 1
ATOM 866 C CA . PRO A 1 108 ? 11.013 1.597 1.655 1.00 91.88 108 PRO A CA 1
ATOM 867 C C . PRO A 1 108 ? 10.089 2.638 2.291 1.00 91.88 108 PRO A C 1
ATOM 869 O O . PRO A 1 108 ? 10.536 3.458 3.092 1.00 91.88 108 PRO A O 1
ATOM 872 N N . LEU A 1 109 ? 8.804 2.579 1.943 1.00 92.88 109 LEU A N 1
ATOM 873 C CA . LEU A 1 109 ? 7.758 3.414 2.544 1.00 92.88 109 LEU A CA 1
ATOM 874 C C . LEU A 1 109 ? 7.174 2.784 3.809 1.00 92.88 109 LEU A C 1
ATOM 876 O O . LEU A 1 109 ? 6.670 3.499 4.668 1.00 92.88 109 LEU A O 1
ATOM 880 N N . PHE A 1 110 ? 7.232 1.457 3.909 1.00 95.38 110 PHE A N 1
ATOM 881 C CA . PHE A 1 110 ? 6.617 0.686 4.981 1.00 95.38 110 PHE A CA 1
ATOM 882 C C . PHE A 1 110 ? 7.611 -0.323 5.531 1.00 95.38 110 PHE A C 1
ATOM 884 O O . PHE A 1 110 ? 8.458 -0.843 4.797 1.00 95.38 110 PHE A O 1
ATOM 891 N N . GLU A 1 111 ? 7.465 -0.639 6.811 1.00 96.38 111 GLU A N 1
ATOM 892 C CA . GLU A 1 111 ? 8.023 -1.874 7.338 1.00 96.38 111 GLU A CA 1
ATOM 893 C C . GLU A 1 111 ? 7.218 -3.054 6.790 1.00 96.38 111 GLU A C 1
ATOM 895 O O . GLU A 1 111 ? 5.992 -2.990 6.673 1.00 96.38 111 GLU A O 1
ATOM 900 N N . THR A 1 112 ? 7.910 -4.130 6.424 1.00 96.25 112 THR A N 1
ATOM 901 C CA . THR A 1 112 ? 7.294 -5.297 5.792 1.00 96.25 112 THR A CA 1
ATOM 902 C C . THR A 1 112 ? 7.745 -6.582 6.451 1.00 96.25 112 THR A C 1
ATOM 904 O O . THR A 1 112 ? 8.920 -6.722 6.797 1.00 96.25 112 THR A O 1
ATOM 907 N N . ARG A 1 113 ? 6.848 -7.562 6.529 1.00 94.75 113 ARG A N 1
ATOM 908 C CA . ARG A 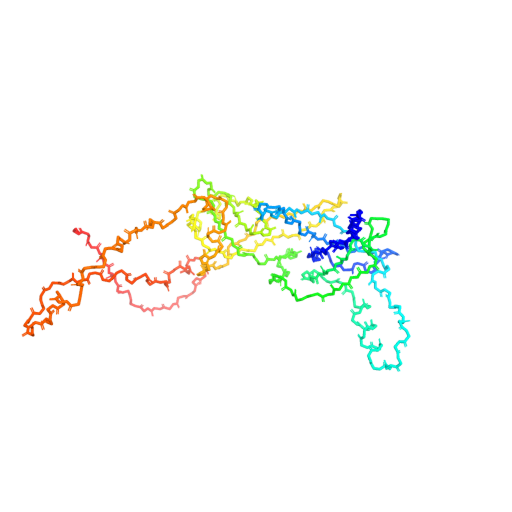1 113 ? 7.171 -8.911 6.999 1.00 94.75 113 ARG A CA 1
ATOM 909 C C . ARG A 1 113 ? 6.372 -9.967 6.248 1.00 94.75 113 ARG A C 1
ATOM 911 O O . ARG A 1 113 ? 5.343 -9.671 5.647 1.00 94.75 113 ARG A O 1
ATOM 918 N N . ILE A 1 114 ? 6.839 -11.207 6.331 1.00 92.81 114 ILE A N 1
ATOM 919 C CA . ILE A 1 114 ? 6.032 -12.382 6.010 1.00 92.81 114 ILE A CA 1
ATOM 920 C C . ILE A 1 114 ? 5.636 -13.024 7.336 1.00 92.81 114 ILE A C 1
ATOM 922 O O . ILE A 1 114 ? 6.508 -13.428 8.106 1.00 92.81 114 ILE A O 1
ATOM 926 N N . TYR A 1 115 ? 4.338 -13.104 7.609 1.00 92.19 115 TYR A N 1
ATOM 927 C CA . TYR A 1 115 ? 3.796 -13.685 8.834 1.00 92.19 115 TYR A CA 1
ATOM 928 C C . TYR A 1 115 ? 2.661 -14.642 8.483 1.00 92.19 115 TYR A C 1
ATOM 930 O O . TYR A 1 115 ? 1.787 -14.306 7.693 1.00 92.19 115 TYR A O 1
ATOM 938 N N . ASP A 1 116 ? 2.727 -15.867 9.006 1.00 91.56 116 ASP A N 1
ATOM 939 C CA . ASP A 1 116 ? 1.781 -16.951 8.692 1.00 91.56 116 ASP A CA 1
ATOM 940 C C . ASP A 1 116 ? 1.550 -17.165 7.177 1.00 91.56 116 ASP A C 1
ATOM 942 O O . ASP A 1 116 ? 0.438 -17.359 6.691 1.00 91.56 116 ASP A O 1
ATOM 946 N N . GLY A 1 117 ? 2.627 -17.055 6.388 1.00 89.19 117 GLY A N 1
ATOM 947 C CA . GLY A 1 117 ? 2.575 -17.187 4.927 1.00 89.19 117 GLY A CA 1
ATOM 948 C C . GLY A 1 117 ? 1.904 -16.019 4.193 1.00 89.19 117 GLY A C 1
ATOM 949 O O . GLY A 1 117 ? 1.749 -16.090 2.975 1.00 89.19 117 GLY A O 1
ATOM 950 N N . ARG A 1 118 ? 1.530 -14.947 4.899 1.00 92.31 118 ARG A N 1
ATOM 951 C CA . ARG A 1 118 ? 0.941 -13.731 4.332 1.00 92.31 118 ARG A CA 1
ATOM 952 C C . ARG A 1 118 ? 1.962 -12.602 4.284 1.00 92.31 118 ARG A C 1
ATOM 954 O O . ARG A 1 118 ? 2.763 -12.427 5.204 1.00 92.31 118 ARG A O 1
ATOM 961 N N . SER A 1 119 ? 1.909 -11.825 3.210 1.00 94.69 119 SER A N 1
ATOM 962 C CA . SER A 1 119 ? 2.732 -10.633 3.040 1.00 94.69 119 SER A CA 1
ATOM 963 C C . SER A 1 119 ? 2.076 -9.451 3.740 1.00 94.69 119 SER A C 1
ATOM 965 O O . SER A 1 119 ? 0.934 -9.106 3.437 1.00 94.69 119 SER A O 1
ATOM 967 N N . GLN A 1 120 ? 2.791 -8.843 4.684 1.00 97.06 120 GLN A N 1
ATOM 968 C CA . GLN A 1 120 ? 2.255 -7.803 5.552 1.00 97.06 120 GLN A CA 1
ATOM 969 C C . GLN A 1 120 ? 3.056 -6.510 5.470 1.00 97.06 120 GLN A C 1
ATOM 971 O O . GLN A 1 120 ? 4.286 -6.535 5.385 1.00 97.06 120 GLN A O 1
ATOM 976 N N . VAL A 1 121 ? 2.347 -5.385 5.551 1.00 97.62 121 VAL A N 1
ATOM 977 C CA . VAL A 1 121 ? 2.932 -4.049 5.715 1.00 97.62 121 VAL A CA 1
ATOM 978 C C . VAL A 1 121 ? 2.453 -3.413 7.013 1.00 97.62 121 VAL A C 1
ATOM 980 O O . VAL A 1 121 ? 1.279 -3.541 7.361 1.00 97.62 121 VAL A O 1
ATOM 983 N N . LEU A 1 122 ? 3.350 -2.731 7.720 1.00 97.50 122 LEU A N 1
ATOM 984 C CA . LEU A 1 122 ? 3.003 -1.924 8.885 1.00 97.50 122 LEU A CA 1
ATOM 985 C C . LEU A 1 122 ? 2.607 -0.530 8.416 1.00 97.50 122 LEU A C 1
ATOM 987 O O . LEU A 1 122 ? 3.367 0.134 7.707 1.00 97.50 122 LEU A O 1
ATOM 991 N N . VAL A 1 123 ? 1.425 -0.078 8.819 1.00 96.00 123 VAL A N 1
ATOM 992 C CA . VAL A 1 123 ? 0.908 1.241 8.460 1.00 96.00 123 VAL A CA 1
ATOM 993 C C . VAL A 1 123 ? 0.471 1.995 9.699 1.00 96.00 123 VAL A C 1
ATOM 995 O O . VAL A 1 123 ? -0.167 1.432 10.586 1.00 96.00 123 VAL A O 1
ATOM 998 N N . SER A 1 124 ? 0.759 3.289 9.731 1.00 95.38 124 SER A N 1
ATOM 999 C CA . SER A 1 124 ? 0.245 4.187 10.760 1.00 95.38 124 SER A CA 1
ATOM 1000 C C . SER A 1 124 ? -1.068 4.814 10.296 1.00 95.38 124 SER A C 1
ATOM 1002 O O . SER A 1 124 ? -1.215 5.214 9.133 1.00 95.38 124 SER A O 1
ATOM 1004 N N . GLY A 1 125 ? -2.041 4.886 11.195 1.00 94.75 125 GLY A N 1
ATOM 1005 C CA . GLY A 1 125 ? -3.380 5.365 10.889 1.00 94.75 125 GLY A CA 1
ATOM 1006 C C . GLY A 1 125 ? -4.225 5.592 12.134 1.00 94.75 125 GLY A C 1
ATOM 1007 O O . GLY A 1 125 ? -3.722 5.647 13.253 1.00 94.75 125 GLY A O 1
ATOM 1008 N N . VAL A 1 126 ? -5.522 5.791 11.927 1.00 94.44 126 VAL A N 1
ATOM 1009 C CA . VAL A 1 126 ? -6.465 6.237 12.954 1.00 94.44 126 VAL A CA 1
ATOM 1010 C C . VAL A 1 126 ? -7.798 5.538 12.751 1.00 94.44 126 VAL A C 1
ATOM 1012 O O . VAL A 1 126 ? -8.313 5.476 11.634 1.00 94.44 126 VAL A O 1
ATOM 1015 N N . VAL A 1 127 ? -8.392 5.061 13.842 1.00 94.44 127 VAL A N 1
ATOM 1016 C CA . VAL A 1 127 ? -9.758 4.527 13.824 1.00 94.44 127 VAL A CA 1
ATOM 1017 C C . VAL A 1 127 ? -10.778 5.659 13.884 1.00 94.44 127 VAL A C 1
ATOM 1019 O O . VAL A 1 127 ? -10.630 6.607 14.663 1.00 94.44 127 VAL A O 1
ATOM 1022 N N . SER A 1 128 ? -11.815 5.567 13.054 1.00 93.81 128 SER A N 1
ATOM 1023 C CA . SER A 1 128 ? -12.860 6.584 12.967 1.00 93.81 128 SER A CA 1
ATOM 1024 C C . SER A 1 128 ? -13.615 6.751 14.296 1.00 93.81 128 SER A C 1
ATOM 1026 O O . SER A 1 128 ? -13.982 5.765 14.937 1.00 93.81 128 SER A O 1
ATOM 1028 N N . PRO A 1 129 ? -13.897 7.998 14.724 1.00 91.56 129 PRO A N 1
ATOM 1029 C CA . PRO A 1 129 ? -14.670 8.263 15.933 1.00 91.56 129 PRO A CA 1
ATOM 1030 C C . PRO A 1 129 ? -16.159 7.950 15.798 1.00 91.56 129 PRO A C 1
ATOM 1032 O O . PRO A 1 129 ? -16.828 7.756 16.810 1.00 91.56 129 PRO A O 1
ATOM 1035 N N . SER A 1 130 ? -16.687 7.917 14.574 1.00 92.12 130 SER A N 1
ATOM 1036 C CA . SER A 1 130 ? -18.090 7.591 14.303 1.00 92.12 130 SER A CA 1
ATOM 1037 C C . SER A 1 130 ? -18.300 6.138 13.881 1.00 92.12 130 SER A C 1
ATOM 1039 O O . SER A 1 130 ? -19.418 5.640 13.988 1.00 92.12 130 SER A O 1
ATOM 1041 N N . ASP A 1 131 ? -17.247 5.463 13.416 1.00 94.00 131 ASP A N 1
ATOM 1042 C CA . ASP A 1 131 ? -17.291 4.078 12.953 1.00 94.00 131 ASP A CA 1
ATOM 1043 C C . ASP A 1 131 ? -16.058 3.311 13.442 1.00 94.00 131 ASP A C 1
ATOM 1045 O O . ASP A 1 131 ? -14.981 3.375 12.854 1.00 94.00 131 ASP A O 1
ATOM 1049 N N . LYS A 1 132 ? -16.223 2.549 14.525 1.00 93.00 132 LYS A N 1
ATOM 1050 C CA . LYS A 1 132 ? -15.124 1.789 15.134 1.00 93.00 132 LYS A CA 1
ATOM 1051 C C . LYS A 1 132 ? -14.574 0.656 14.255 1.00 93.00 132 LYS A C 1
ATOM 1053 O O . LYS A 1 132 ? -13.541 0.090 14.595 1.00 93.00 132 LYS A O 1
ATOM 1058 N N . PHE A 1 133 ? -15.256 0.303 13.162 1.00 95.56 133 PHE A N 1
ATOM 1059 C CA . PHE A 1 133 ? -14.798 -0.717 12.216 1.00 95.56 133 PHE A CA 1
ATOM 1060 C C . PHE A 1 133 ? -13.990 -0.120 11.062 1.00 95.56 133 PHE A C 1
ATOM 1062 O O . PHE A 1 133 ? -13.512 -0.860 10.209 1.00 95.56 133 PHE A O 1
ATOM 1069 N N . LEU A 1 134 ? -13.827 1.204 11.016 1.00 96.38 134 LEU A N 1
ATOM 1070 C CA . LEU A 1 134 ? -13.102 1.884 9.954 1.00 96.38 134 LEU A CA 1
ATOM 1071 C C . LEU A 1 134 ? -11.741 2.373 10.448 1.00 96.38 134 LEU A C 1
ATOM 1073 O O . LEU A 1 134 ? -11.651 3.314 11.241 1.00 96.38 134 LEU A O 1
ATOM 1077 N N . PHE A 1 135 ? -10.681 1.787 9.899 1.00 95.94 135 PHE A N 1
ATOM 1078 C CA . PHE A 1 135 ? -9.316 2.284 10.012 1.00 95.94 135 PHE A CA 1
ATOM 1079 C C . PHE A 1 135 ? -8.946 3.110 8.779 1.00 95.94 135 PHE A C 1
A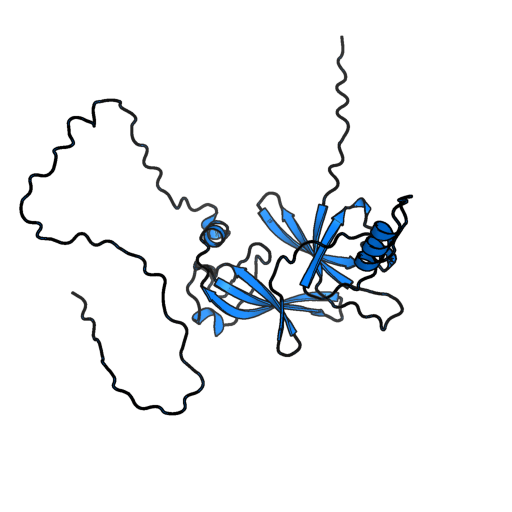TOM 1081 O O . PHE A 1 135 ? -9.126 2.680 7.636 1.00 95.94 135 PHE A O 1
ATOM 1088 N N . TRP A 1 136 ? -8.417 4.307 9.017 1.00 95.56 136 TRP A N 1
ATOM 1089 C CA . TRP A 1 136 ? -7.923 5.207 7.983 1.00 95.56 136 TRP A CA 1
ATOM 1090 C C . TRP A 1 136 ? -6.410 5.371 8.099 1.00 95.56 136 TRP A C 1
ATOM 1092 O O . TRP A 1 136 ? -5.895 5.690 9.166 1.00 95.56 136 TRP A O 1
ATOM 1102 N N . SER A 1 137 ? -5.705 5.250 6.981 1.00 93.69 137 SER A N 1
ATOM 1103 C CA . SER A 1 137 ? -4.316 5.677 6.821 1.00 93.69 137 SER A CA 1
ATOM 1104 C C . SER A 1 137 ? -4.189 6.544 5.568 1.00 93.69 137 SER A C 1
ATOM 1106 O O . SER A 1 137 ? -5.003 6.443 4.649 1.00 93.69 137 SER A O 1
ATOM 1108 N N . GLN A 1 138 ? -3.144 7.372 5.492 1.00 91.06 138 GLN A N 1
ATOM 1109 C CA . GLN A 1 138 ? -2.884 8.223 4.328 1.00 91.06 138 GLN A CA 1
ATOM 1110 C C . GLN A 1 138 ? -2.816 7.415 3.028 1.00 91.06 138 GLN A C 1
ATOM 1112 O O . GLN A 1 138 ? -3.400 7.828 2.030 1.00 91.06 138 GLN A O 1
ATOM 1117 N N . TYR A 1 139 ? -2.129 6.270 3.051 1.00 92.75 139 TYR A N 1
ATOM 1118 C CA . TYR A 1 139 ? -1.976 5.399 1.886 1.00 92.75 139 TYR A CA 1
ATOM 1119 C C . TYR A 1 139 ? -3.096 4.373 1.759 1.00 92.75 139 TYR A C 1
ATOM 1121 O O . TYR A 1 139 ? -3.270 3.825 0.685 1.00 92.75 139 TYR A O 1
ATOM 1129 N N . PHE A 1 140 ? -3.862 4.112 2.818 1.00 93.75 140 PHE A N 1
ATOM 1130 C CA . PHE A 1 140 ? -4.934 3.116 2.844 1.00 93.75 140 PHE A CA 1
ATOM 1131 C C . PHE A 1 140 ? -6.166 3.734 3.515 1.00 93.75 140 PHE A C 1
ATOM 1133 O O . PHE A 1 140 ? -6.391 3.541 4.710 1.00 93.75 140 PHE A O 1
ATOM 1140 N N . PRO A 1 141 ? -6.955 4.538 2.781 1.00 91.12 141 PRO A N 1
ATOM 1141 C CA . PRO A 1 141 ? -7.955 5.417 3.385 1.00 91.12 141 PRO A CA 1
ATOM 1142 C C . PRO A 1 141 ? -9.193 4.680 3.902 1.00 91.12 141 PRO A C 1
ATOM 1144 O O . PRO A 1 141 ? -10.025 5.280 4.578 1.00 91.12 141 PRO A O 1
ATOM 1147 N N . ARG A 1 142 ? -9.365 3.405 3.553 1.00 92.38 142 ARG A N 1
ATOM 1148 C CA . ARG A 1 142 ? -10.523 2.624 3.973 1.00 92.38 142 ARG A CA 1
ATOM 1149 C C . ARG A 1 142 ? -10.134 1.171 4.176 1.00 92.38 142 ARG A C 1
ATOM 1151 O O . ARG A 1 142 ? -10.100 0.409 3.215 1.00 92.38 142 ARG A O 1
ATOM 1158 N N . ILE A 1 143 ? -9.867 0.819 5.425 1.00 96.06 143 ILE A N 1
ATOM 1159 C CA . ILE A 1 143 ? -9.629 -0.552 5.864 1.00 96.06 143 ILE A CA 1
ATOM 1160 C C . ILE A 1 143 ? -10.711 -0.922 6.872 1.00 96.06 143 ILE A C 1
ATOM 1162 O O . ILE A 1 143 ? -10.946 -0.191 7.835 1.00 96.06 143 ILE A O 1
ATOM 1166 N N . GLU A 1 144 ? -11.378 -2.045 6.628 1.00 96.31 144 GLU A N 1
ATOM 1167 C CA . GLU A 1 144 ? -12.375 -2.592 7.543 1.00 96.31 144 GLU A CA 1
ATOM 1168 C C . GLU A 1 144 ? -11.680 -3.460 8.598 1.00 96.31 144 GLU A C 1
ATOM 1170 O O . GLU A 1 144 ? -10.851 -4.310 8.271 1.00 96.31 144 GLU A O 1
ATOM 1175 N N . ILE A 1 145 ? -12.004 -3.210 9.863 1.00 96.06 145 ILE A N 1
ATOM 1176 C CA . ILE A 1 145 ? -11.503 -3.934 11.032 1.00 96.06 145 ILE A CA 1
ATOM 1177 C C . ILE A 1 145 ? -12.581 -4.921 11.479 1.00 96.06 145 ILE A C 1
ATOM 1179 O O . ILE A 1 145 ? -13.774 -4.603 11.472 1.00 96.06 145 ILE A O 1
ATOM 1183 N N . ASP A 1 146 ? -12.178 -6.110 11.917 1.00 93.25 146 ASP A N 1
ATOM 1184 C CA . ASP A 1 146 ? -13.108 -7.082 12.472 1.00 93.25 146 ASP A CA 1
ATOM 1185 C C . ASP A 1 146 ? -13.657 -6.658 13.847 1.00 93.25 146 ASP A C 1
ATOM 1187 O O . ASP A 1 146 ? -13.166 -5.761 14.543 1.00 93.25 146 ASP A O 1
ATOM 1191 N N . SER A 1 147 ? -14.720 -7.341 14.269 1.00 92.31 147 SER A N 1
ATOM 1192 C CA . SER A 1 147 ? -15.404 -6.978 15.503 1.00 92.31 147 SER A CA 1
ATOM 1193 C C . SER A 1 147 ? -14.590 -7.206 16.768 1.00 92.31 147 SER A C 1
ATOM 1195 O O . SER A 1 147 ? -14.889 -6.525 17.750 1.00 92.31 147 SER A O 1
ATOM 1197 N N . ALA A 1 148 ? -13.633 -8.134 16.791 1.00 91.88 148 ALA A N 1
ATOM 1198 C CA . ALA A 1 148 ? -12.803 -8.342 17.968 1.00 91.88 148 ALA A CA 1
ATOM 1199 C C . ALA A 1 148 ? -11.810 -7.183 18.091 1.00 91.88 148 ALA A C 1
ATOM 1201 O O . ALA A 1 148 ? -11.873 -6.448 19.078 1.00 91.88 148 ALA A O 1
ATOM 1202 N N . SER A 1 149 ? -11.025 -6.931 17.041 1.00 92.00 149 SER A N 1
ATOM 1203 C CA . SER A 1 149 ? -10.002 -5.883 17.047 1.00 92.00 149 SER A CA 1
ATOM 1204 C C . SER A 1 149 ? -10.564 -4.467 17.174 1.00 92.00 149 SER A C 1
ATOM 1206 O O . SER A 1 149 ? -9.925 -3.615 17.787 1.00 92.00 149 SER A O 1
ATOM 1208 N N . SER A 1 150 ? -11.792 -4.202 16.710 1.00 91.38 150 SER A N 1
ATOM 1209 C CA . SER A 1 150 ? -12.446 -2.892 16.908 1.00 91.38 150 SER A CA 1
ATOM 1210 C C . SER A 1 150 ? -12.634 -2.485 18.379 1.00 91.38 150 SER A C 1
ATOM 1212 O O . SER A 1 150 ? -12.895 -1.316 18.658 1.00 91.38 150 SER A O 1
ATOM 1214 N N . ASN A 1 151 ? -12.548 -3.430 19.326 1.00 90.25 151 ASN A N 1
ATOM 1215 C CA . ASN A 1 151 ? -12.662 -3.141 20.759 1.00 90.25 151 ASN A CA 1
ATOM 1216 C C . ASN A 1 151 ? -11.299 -2.975 21.449 1.00 90.25 151 ASN A C 1
ATOM 1218 O O . ASN A 1 151 ? -11.270 -2.561 22.607 1.00 90.25 151 ASN A O 1
ATOM 1222 N N . ASP A 1 152 ? -10.197 -3.277 20.759 1.00 89.50 152 ASP A N 1
ATOM 1223 C CA . ASP A 1 152 ? -8.841 -3.237 21.321 1.00 89.50 152 ASP A CA 1
ATOM 1224 C C . ASP A 1 152 ? -8.194 -1.846 21.200 1.00 89.50 152 ASP A C 1
ATOM 1226 O O . ASP A 1 152 ? -7.100 -1.610 21.712 1.00 89.50 152 ASP A O 1
ATOM 1230 N N . VAL A 1 153 ? -8.868 -0.905 20.532 1.00 88.81 153 VAL A N 1
ATOM 1231 C CA . VAL A 1 153 ? -8.336 0.418 20.202 1.00 88.81 153 VAL A CA 1
ATOM 1232 C C . VAL A 1 153 ? -9.347 1.525 20.479 1.00 88.81 153 VAL A C 1
ATOM 1234 O O . VAL A 1 153 ? -10.553 1.373 20.287 1.00 88.81 153 VAL A O 1
ATOM 1237 N N . LEU A 1 154 ? -8.843 2.674 20.927 1.00 88.06 154 LEU A N 1
ATOM 1238 C CA . LEU A 1 154 ? -9.656 3.870 21.109 1.00 88.06 154 LEU A CA 1
ATOM 1239 C C . LEU A 1 154 ? -9.812 4.635 19.785 1.00 88.06 154 LEU A C 1
ATOM 1241 O O . LEU A 1 154 ? -8.854 4.747 19.016 1.00 88.06 154 LEU A O 1
ATOM 1245 N N . PRO A 1 155 ? -10.992 5.223 19.524 1.00 90.25 155 PRO A N 1
ATOM 1246 C CA . PRO A 1 155 ? -11.186 6.059 18.350 1.00 90.25 155 PRO A CA 1
ATOM 1247 C C . PRO A 1 155 ? -10.299 7.306 18.384 1.00 90.25 155 PRO A C 1
ATOM 1249 O O . PRO A 1 155 ? -10.019 7.863 19.445 1.00 90.25 155 PRO A O 1
ATOM 1252 N N . ASN A 1 156 ? -9.947 7.810 17.201 1.00 89.50 156 ASN A N 1
ATOM 1253 C CA . ASN A 1 156 ? -9.203 9.058 17.015 1.00 89.50 156 ASN A CA 1
ATOM 1254 C C . ASN A 1 156 ? -7.812 9.101 17.683 1.00 89.50 156 ASN A C 1
ATOM 1256 O O . ASN A 1 156 ? -7.282 10.182 17.949 1.00 89.50 156 ASN A O 1
ATOM 1260 N N . VAL A 1 157 ? -7.227 7.931 17.937 1.00 88.19 157 VAL A N 1
ATOM 1261 C CA . VAL A 1 157 ? -5.852 7.751 18.409 1.00 88.19 157 VAL A CA 1
ATOM 1262 C C . VAL A 1 157 ? -5.005 7.226 17.253 1.00 88.19 157 VAL A C 1
ATOM 1264 O O . VAL A 1 157 ? -5.477 6.409 16.461 1.00 88.19 157 VAL A O 1
ATOM 1267 N N . SER A 1 158 ? -3.774 7.727 17.134 1.00 91.94 158 SER A N 1
ATOM 1268 C CA . SER A 1 158 ? -2.823 7.228 16.140 1.00 91.94 158 SER A CA 1
ATOM 1269 C C . SER A 1 158 ? -2.298 5.867 16.581 1.00 91.94 158 SER A C 1
ATOM 1271 O O . SER A 1 158 ? -1.829 5.714 17.709 1.00 91.94 158 SER A O 1
ATOM 1273 N N . VAL A 1 159 ? -2.401 4.875 15.708 1.00 94.44 159 VAL A N 1
ATOM 1274 C CA . VAL A 1 159 ? -1.937 3.508 15.954 1.00 94.44 159 VAL A CA 1
ATOM 1275 C C . VAL A 1 159 ? -1.278 2.950 14.705 1.00 94.44 159 VAL A C 1
ATOM 1277 O O . VAL A 1 159 ? -1.637 3.316 13.582 1.00 94.44 159 VAL A O 1
ATOM 1280 N N . SER A 1 160 ? -0.332 2.042 14.901 1.00 95.94 160 SER A N 1
ATOM 1281 C CA . SER A 1 160 ? 0.231 1.223 13.840 1.00 95.94 160 SER A CA 1
ATOM 1282 C C . SER A 1 160 ? -0.500 -0.116 13.751 1.00 95.94 160 SER A C 1
ATOM 1284 O O . SER A 1 160 ? -0.900 -0.705 14.759 1.00 95.94 160 SER A O 1
ATOM 1286 N N . ALA A 1 161 ? -0.722 -0.578 12.524 1.00 96.94 161 ALA A N 1
ATOM 1287 C CA . ALA A 1 161 ? -1.444 -1.806 12.223 1.00 96.94 161 ALA A CA 1
ATOM 1288 C C . ALA A 1 161 ? -0.768 -2.579 11.093 1.00 96.94 161 ALA A C 1
ATOM 1290 O O . ALA A 1 161 ? -0.282 -1.989 10.125 1.00 96.94 161 ALA A O 1
ATOM 1291 N N . TRP A 1 162 ? -0.772 -3.903 11.198 1.00 97.81 162 TRP A N 1
ATOM 1292 C CA . TRP A 1 162 ? -0.374 -4.786 10.113 1.00 97.81 162 TRP A CA 1
ATOM 1293 C C . TRP A 1 162 ? -1.541 -4.981 9.152 1.00 97.81 162 TRP A C 1
ATOM 1295 O O . TRP A 1 162 ? -2.650 -5.331 9.561 1.00 97.81 162 TRP A O 1
ATOM 1305 N N . LEU A 1 163 ? -1.278 -4.769 7.864 1.00 97.56 163 LEU A N 1
ATOM 1306 C CA . LEU A 1 163 ? -2.205 -5.077 6.781 1.00 97.56 163 LEU A CA 1
ATOM 1307 C C . LEU A 1 163 ? -1.658 -6.224 5.945 1.00 97.56 163 LEU A C 1
ATOM 1309 O O . LEU A 1 163 ? -0.519 -6.167 5.479 1.00 97.56 163 LEU A O 1
ATOM 1313 N N . ASN A 1 164 ? -2.492 -7.229 5.706 1.00 95.94 164 ASN A N 1
ATOM 1314 C CA . ASN A 1 164 ? -2.237 -8.285 4.740 1.00 95.94 164 ASN A CA 1
ATOM 1315 C C . ASN A 1 164 ? -2.458 -7.734 3.328 1.00 95.94 164 ASN A C 1
ATOM 1317 O O . ASN A 1 164 ? -3.516 -7.174 3.044 1.00 95.94 164 ASN A O 1
ATOM 1321 N N . ILE A 1 165 ? -1.485 -7.921 2.437 1.00 94.38 165 ILE A N 1
ATOM 1322 C CA . ILE A 1 165 ? -1.590 -7.547 1.026 1.00 94.38 165 ILE A CA 1
ATOM 1323 C C . ILE A 1 165 ? -1.386 -8.785 0.163 1.00 94.38 165 ILE A C 1
ATOM 1325 O O . ILE A 1 165 ? -0.377 -9.481 0.274 1.00 94.38 165 ILE A O 1
ATOM 1329 N N . ALA A 1 166 ? -2.329 -9.029 -0.742 1.00 90.56 166 ALA A N 1
ATOM 1330 C CA . ALA A 1 166 ? -2.242 -10.100 -1.719 1.00 90.56 166 ALA A CA 1
ATOM 1331 C C . ALA A 1 166 ? -2.795 -9.659 -3.076 1.00 90.56 166 ALA A C 1
ATOM 1333 O O . ALA A 1 166 ? -3.607 -8.739 -3.180 1.00 90.56 166 ALA A O 1
ATOM 1334 N N . VAL A 1 167 ? -2.362 -10.351 -4.127 1.00 88.12 167 VAL A N 1
ATOM 1335 C CA . VAL A 1 167 ? -2.987 -10.291 -5.449 1.00 88.12 167 VAL A CA 1
ATOM 1336 C C . VAL A 1 167 ? -3.598 -11.659 -5.711 1.00 88.12 167 VAL A C 1
ATOM 1338 O O . VAL A 1 167 ? -2.888 -12.665 -5.676 1.00 88.12 167 VAL A O 1
ATOM 1341 N N . ASP A 1 168 ? -4.909 -11.705 -5.922 1.00 84.25 168 ASP A N 1
ATOM 1342 C CA . ASP A 1 168 ? -5.623 -12.957 -6.161 1.00 84.25 168 ASP A CA 1
ATOM 1343 C C . ASP A 1 168 ? -5.360 -13.523 -7.576 1.00 84.25 168 ASP A C 1
ATOM 1345 O O . ASP A 1 168 ? -4.687 -12.918 -8.419 1.00 84.25 168 ASP A O 1
ATOM 1349 N N . ALA A 1 169 ? -5.907 -14.710 -7.854 1.00 80.25 169 ALA A N 1
ATOM 1350 C CA . ALA A 1 169 ? -5.780 -15.364 -9.160 1.00 80.25 169 ALA A CA 1
ATOM 1351 C C . ALA A 1 169 ? -6.429 -14.562 -10.309 1.00 80.25 169 ALA A C 1
ATOM 1353 O O . ALA A 1 169 ? -5.974 -14.641 -11.454 1.00 80.25 169 ALA A O 1
ATOM 1354 N N . ASP A 1 170 ? -7.443 -13.752 -9.996 1.00 81.88 170 ASP A N 1
ATOM 1355 C CA . ASP A 1 170 ? -8.132 -12.856 -10.927 1.00 81.88 170 ASP A CA 1
ATOM 1356 C C . ASP A 1 170 ? -7.393 -11.517 -11.113 1.00 81.88 170 ASP A C 1
ATOM 1358 O O . ASP A 1 170 ? -7.855 -10.645 -11.855 1.00 81.88 170 ASP A O 1
ATOM 1362 N N . ARG A 1 171 ? -6.210 -11.366 -10.497 1.00 81.75 171 ARG A N 1
ATOM 1363 C CA . ARG A 1 171 ? -5.358 -10.168 -10.521 1.00 81.75 171 ARG A CA 1
ATOM 1364 C C . ARG A 1 171 ? -5.993 -8.962 -9.838 1.00 81.75 171 ARG A C 1
ATOM 1366 O O . ARG A 1 171 ? -5.722 -7.819 -10.216 1.00 81.75 171 ARG A O 1
ATOM 1373 N N . LYS A 1 172 ? -6.838 -9.198 -8.843 1.00 85.69 172 LYS A N 1
ATOM 1374 C CA . LYS A 1 172 ? -7.372 -8.160 -7.971 1.00 85.69 172 LYS A CA 1
ATOM 1375 C C . LYS A 1 172 ? -6.496 -8.032 -6.741 1.00 85.69 172 LYS A C 1
ATOM 1377 O O . LYS A 1 172 ? -5.954 -9.004 -6.225 1.00 85.69 172 LYS A O 1
ATOM 1382 N N . LEU A 1 173 ? -6.364 -6.795 -6.292 1.00 89.56 173 LEU A N 1
ATOM 1383 C CA . LEU A 1 173 ? -5.688 -6.467 -5.055 1.00 89.56 173 LEU A CA 1
ATOM 1384 C C . LEU A 1 173 ? -6.629 -6.742 -3.878 1.00 89.56 173 LEU A C 1
ATOM 1386 O O . LEU A 1 173 ? -7.733 -6.201 -3.832 1.00 89.56 173 LEU A O 1
ATOM 1390 N N . CYS A 1 174 ? -6.154 -7.528 -2.922 1.00 91.25 174 CYS A N 1
ATOM 1391 C CA . CYS A 1 174 ? -6.797 -7.770 -1.640 1.00 91.25 174 CYS A CA 1
ATOM 1392 C C . CYS A 1 174 ? -5.950 -7.113 -0.551 1.00 91.25 174 CYS A C 1
ATOM 1394 O O . CYS A 1 174 ? -4.751 -7.385 -0.450 1.00 91.25 174 CYS A O 1
ATOM 1396 N N . ILE A 1 175 ? -6.571 -6.240 0.240 1.00 94.06 175 ILE A N 1
ATOM 1397 C CA . ILE A 1 175 ? -5.955 -5.631 1.417 1.00 94.06 175 ILE A CA 1
ATOM 1398 C C . ILE A 1 175 ? -6.885 -5.894 2.590 1.00 94.06 175 ILE A C 1
ATOM 1400 O O . ILE A 1 175 ? -8.054 -5.514 2.546 1.00 94.06 175 ILE A O 1
ATOM 1404 N N . GLU A 1 176 ? -6.365 -6.547 3.620 1.00 95.25 176 GLU A N 1
ATOM 1405 C CA . GLU A 1 176 ? -7.132 -6.950 4.795 1.00 95.25 176 GLU A CA 1
ATOM 1406 C C . GLU A 1 176 ? -6.410 -6.506 6.063 1.00 95.25 176 GLU A C 1
ATOM 1408 O O . GLU A 1 176 ? -5.181 -6.574 6.148 1.00 95.25 176 GLU A O 1
ATOM 1413 N N . PHE A 1 177 ? -7.175 -6.064 7.058 1.00 96.94 177 PHE A N 1
ATOM 1414 C CA . PHE A 1 177 ? -6.647 -5.830 8.395 1.00 96.94 177 PHE A CA 1
ATOM 1415 C C . PHE A 1 177 ? -6.168 -7.151 9.019 1.00 96.94 177 PHE A C 1
ATOM 1417 O O . PHE A 1 177 ? -6.817 -8.183 8.849 1.00 96.94 177 PHE A O 1
ATOM 1424 N N . ASP A 1 178 ? -5.038 -7.116 9.726 1.00 96.38 178 ASP A N 1
ATOM 1425 C CA . ASP A 1 178 ? -4.514 -8.263 10.474 1.00 96.38 178 ASP A CA 1
ATOM 1426 C C . ASP A 1 178 ? -4.574 -8.016 11.984 1.00 96.38 178 ASP A C 1
ATOM 1428 O O . ASP A 1 178 ? -5.321 -8.677 12.702 1.00 96.38 178 ASP A O 1
ATOM 1432 N N . SER A 1 179 ? -3.799 -7.045 12.471 1.00 96.00 179 SER A N 1
ATOM 1433 C CA . SER A 1 179 ? -3.736 -6.711 13.891 1.00 96.00 179 SER A CA 1
ATOM 1434 C C . SER A 1 179 ? -3.212 -5.297 14.120 1.00 96.00 179 SER A C 1
ATOM 1436 O O . SER A 1 179 ? -2.493 -4.736 13.291 1.00 96.00 179 SER A O 1
ATOM 1438 N N . PHE A 1 180 ? -3.506 -4.737 15.293 1.00 96.12 180 PHE A N 1
ATOM 1439 C CA . PHE A 1 180 ? -2.778 -3.574 15.802 1.00 96.12 180 PHE A CA 1
ATOM 1440 C C . PHE A 1 180 ? -1.409 -3.997 16.345 1.00 96.12 180 PHE A C 1
ATOM 1442 O O . PHE A 1 180 ? -1.249 -5.126 16.812 1.00 96.12 180 PHE A O 1
ATOM 1449 N N . GLU A 1 181 ? -0.434 -3.094 16.274 1.00 93.81 181 GLU A N 1
ATOM 1450 C CA . GLU A 1 181 ? 0.928 -3.304 16.779 1.00 93.81 181 GLU A CA 1
ATOM 1451 C C . GLU A 1 181 ? 1.208 -2.375 17.964 1.00 93.81 181 GLU A C 1
ATOM 1453 O O . GLU A 1 181 ? 1.449 -2.845 19.076 1.00 93.81 181 GLU A O 1
ATOM 1458 N N . ASN A 1 182 ? 1.149 -1.056 17.752 1.00 91.00 182 ASN A N 1
ATOM 1459 C CA . ASN A 1 182 ? 1.494 -0.082 18.781 1.00 91.00 182 ASN A CA 1
ATOM 1460 C C . ASN A 1 182 ? 0.653 1.200 18.696 1.00 91.00 182 ASN A C 1
ATOM 1462 O O . ASN A 1 182 ? 0.043 1.512 17.674 1.00 91.00 182 ASN A O 1
ATOM 1466 N N . VAL A 1 183 ? 0.637 1.965 19.788 1.00 87.94 183 VAL A N 1
ATOM 1467 C CA . VAL A 1 183 ? 0.109 3.332 19.800 1.00 87.94 183 VAL A CA 1
ATOM 1468 C C . VAL A 1 183 ? 1.213 4.280 19.353 1.00 87.94 183 VAL A C 1
ATOM 1470 O O . VAL A 1 183 ? 2.297 4.304 19.934 1.00 87.94 183 VAL A O 1
ATOM 1473 N N . GLU A 1 184 ? 0.914 5.088 18.345 1.00 82.69 184 GLU A N 1
ATOM 1474 C CA . GLU A 1 184 ? 1.835 6.077 17.802 1.00 82.69 184 GLU A CA 1
ATOM 1475 C C . GLU A 1 184 ? 1.587 7.443 18.455 1.00 82.69 184 GLU A C 1
ATOM 1477 O O . GLU A 1 184 ? 0.451 7.867 18.671 1.00 82.69 184 GLU A O 1
ATOM 1482 N N . CYS A 1 185 ? 2.654 8.192 18.729 1.00 75.81 185 CYS A N 1
ATOM 1483 C CA . CYS A 1 185 ? 2.549 9.555 19.271 1.00 75.81 185 CYS A CA 1
ATOM 1484 C C . CYS A 1 185 ? 2.385 10.626 18.175 1.00 75.81 185 CYS A C 1
ATOM 1486 O O . CYS A 1 185 ? 2.506 11.824 18.443 1.00 75.81 185 CYS A O 1
ATOM 1488 N N . GLU A 1 186 ? 2.141 10.218 16.929 1.00 76.81 186 GLU A N 1
ATOM 1489 C CA . GLU A 1 186 ? 2.155 11.121 15.786 1.00 76.81 186 GLU A CA 1
ATOM 1490 C C . GLU A 1 186 ? 0.809 11.841 15.602 1.00 76.81 186 GLU A C 1
ATOM 1492 O O . GLU A 1 186 ? -0.173 11.297 15.091 1.00 76.81 186 GLU A O 1
ATOM 1497 N N . THR A 1 187 ? 0.758 13.110 16.016 1.00 77.56 187 THR A N 1
ATOM 1498 C CA . THR A 1 187 ? -0.458 13.937 15.937 1.00 77.56 187 THR A CA 1
ATOM 1499 C C . THR A 1 187 ? -0.797 14.393 14.516 1.00 77.56 187 THR A C 1
ATOM 1501 O O . THR A 1 187 ? -1.955 14.726 14.246 1.00 77.56 187 THR A O 1
ATOM 1504 N N . SER A 1 188 ? 0.182 14.380 13.605 1.00 83.94 188 SER A N 1
ATOM 1505 C CA . SER A 1 188 ? 0.020 14.752 12.193 1.00 83.94 188 SER A CA 1
ATOM 1506 C C . SER A 1 188 ? -0.991 13.835 11.491 1.00 83.94 188 SER A C 1
ATOM 1508 O O . SER A 1 188 ? -1.876 14.323 10.790 1.00 83.94 188 SER A O 1
ATOM 1510 N N . ILE A 1 189 ? -0.931 12.525 11.755 1.00 85.31 189 ILE A N 1
ATOM 1511 C CA . ILE A 1 189 ? -1.810 11.512 11.161 1.00 85.31 189 ILE A CA 1
ATOM 1512 C C . ILE A 1 189 ? -3.244 11.719 11.646 1.00 85.31 189 ILE A C 1
ATOM 1514 O O . ILE A 1 189 ? -4.180 11.732 10.847 1.00 85.31 189 ILE A O 1
ATOM 1518 N N . VAL A 1 190 ? -3.422 11.984 12.945 1.00 87.62 190 VAL A N 1
ATOM 1519 C CA . VAL A 1 190 ? -4.734 12.335 13.506 1.00 87.62 190 VAL A CA 1
ATOM 1520 C C . VAL A 1 190 ? -5.286 13.586 12.832 1.00 87.62 190 VAL A C 1
ATOM 1522 O O . VAL A 1 190 ? -6.446 13.595 12.433 1.00 87.62 190 VAL A O 1
ATOM 1525 N N . ALA A 1 191 ? -4.481 14.636 12.661 1.00 85.75 191 ALA A N 1
ATOM 1526 C CA . ALA A 1 191 ? -4.916 15.858 11.982 1.00 85.75 191 ALA A CA 1
ATOM 1527 C C . ALA A 1 191 ? -5.247 15.636 10.492 1.00 85.75 191 ALA A C 1
ATOM 1529 O O . ALA A 1 191 ? -6.170 16.261 9.971 1.00 85.75 191 ALA A O 1
ATOM 1530 N N . ALA A 1 192 ? -4.533 14.731 9.820 1.00 86.81 192 ALA A N 1
ATOM 1531 C CA . ALA A 1 192 ? -4.725 14.418 8.408 1.00 86.81 192 ALA A CA 1
ATOM 1532 C C . ALA A 1 192 ? -5.967 13.553 8.124 1.00 86.81 192 ALA A C 1
ATOM 1534 O O . ALA A 1 192 ? -6.411 13.504 6.970 1.00 86.81 192 ALA A O 1
ATOM 1535 N N . ALA A 1 193 ? -6.539 12.898 9.140 1.00 88.38 193 ALA A N 1
ATOM 1536 C CA . ALA A 1 193 ? -7.718 12.052 8.986 1.00 88.38 193 ALA A CA 1
ATOM 1537 C C . ALA A 1 193 ? -8.936 12.854 8.467 1.00 88.38 193 ALA A C 1
ATOM 1539 O O . ALA A 1 193 ? -9.152 13.986 8.912 1.00 88.38 193 ALA A O 1
ATOM 1540 N N . PRO A 1 194 ? -9.775 12.304 7.565 1.00 88.94 194 PRO A N 1
ATOM 1541 C CA . PRO A 1 194 ? -10.808 13.063 6.852 1.00 88.94 194 PRO A CA 1
ATOM 1542 C C . PRO A 1 194 ? -11.800 13.793 7.763 1.00 88.94 194 PRO A C 1
ATOM 1544 O O . PRO A 1 194 ? -12.195 14.918 7.468 1.00 88.94 194 PRO A O 1
ATOM 1547 N N . TRP A 1 195 ? -12.160 13.186 8.897 1.00 88.94 195 TRP A N 1
ATOM 1548 C CA . TRP A 1 195 ? -13.064 13.774 9.892 1.00 88.94 195 TRP A CA 1
ATOM 1549 C C . TRP A 1 195 ? -12.437 14.912 10.710 1.00 88.94 195 TRP A C 1
ATOM 1551 O O . TRP A 1 195 ? -13.167 15.686 11.321 1.00 88.94 195 TRP A O 1
ATOM 1561 N N . ASN A 1 196 ? -11.108 15.047 10.710 1.00 85.38 196 ASN A N 1
ATOM 1562 C CA . ASN A 1 196 ? -10.392 16.103 11.428 1.00 85.38 196 ASN A CA 1
ATOM 1563 C C . ASN A 1 196 ? -9.929 17.255 10.518 1.00 85.38 196 ASN A C 1
ATOM 1565 O O . ASN A 1 196 ? -9.676 18.341 11.032 1.00 85.38 196 ASN A O 1
ATOM 1569 N N . ARG A 1 197 ? -9.871 17.071 9.187 1.00 74.50 197 ARG A N 1
ATOM 1570 C CA . ARG A 1 197 ? -9.356 18.072 8.222 1.00 74.50 197 ARG A CA 1
ATOM 1571 C C . ARG A 1 197 ? -10.050 19.438 8.285 1.00 74.50 197 ARG A C 1
ATOM 1573 O O . ARG A 1 197 ? -9.410 20.455 8.047 1.00 74.50 197 ARG A O 1
ATOM 1580 N N . ASN A 1 198 ? -11.339 19.458 8.623 1.00 65.50 198 ASN A N 1
ATOM 1581 C CA . ASN A 1 198 ? -12.151 20.680 8.711 1.00 65.50 198 ASN A CA 1
ATOM 1582 C C . ASN A 1 198 ? -12.516 21.054 10.157 1.00 65.50 198 ASN A C 1
ATOM 1584 O O . ASN A 1 198 ? -13.274 21.995 10.383 1.00 65.50 198 ASN A O 1
ATOM 1588 N N . GLY A 1 199 ? -12.012 20.306 11.141 1.00 57.34 199 GLY A N 1
ATOM 1589 C CA . GLY A 1 199 ? -12.197 20.625 12.546 1.00 57.34 199 GLY A CA 1
ATOM 1590 C C . GLY A 1 199 ? -11.165 21.661 12.955 1.00 57.34 199 GLY A C 1
ATOM 1591 O O . GLY A 1 199 ? -9.993 21.328 13.119 1.00 57.34 199 GLY A O 1
ATOM 1592 N N . SER A 1 200 ? -11.576 22.913 13.145 1.00 48.19 200 SER A N 1
ATOM 1593 C CA . SER A 1 200 ? -10.734 23.921 13.788 1.00 48.19 200 SER A CA 1
ATOM 1594 C C . SER A 1 200 ? -10.451 23.480 15.231 1.00 48.19 200 SER A C 1
ATOM 1596 O O . SER A 1 200 ? -11.193 23.817 16.149 1.00 48.19 200 SER A O 1
ATOM 1598 N N . LYS A 1 201 ? -9.392 22.688 15.446 1.00 51.75 201 LYS A N 1
ATOM 1599 C CA . LYS A 1 201 ? -8.945 22.266 16.787 1.00 51.75 201 LYS A CA 1
ATOM 1600 C C . LYS A 1 201 ? -8.448 23.436 17.642 1.00 51.75 201 LYS A C 1
ATOM 1602 O O . LYS A 1 201 ? -8.281 23.275 18.846 1.00 51.75 201 LYS A O 1
ATOM 1607 N N . TYR A 1 202 ? -8.231 24.598 17.031 1.00 46.75 202 TYR A N 1
ATOM 1608 C CA . TYR A 1 202 ? -7.789 25.809 17.701 1.00 46.75 202 TYR A CA 1
ATOM 1609 C C . TYR A 1 202 ? -8.858 26.891 17.564 1.00 46.75 202 TYR A C 1
ATOM 1611 O O . TYR A 1 202 ? -9.186 27.315 16.456 1.00 46.75 202 TYR A O 1
ATOM 1619 N N . THR A 1 203 ? -9.372 27.366 18.697 1.00 43.47 203 THR A N 1
ATOM 1620 C CA . THR A 1 203 ? -9.955 28.706 18.774 1.00 43.47 203 THR A CA 1
ATOM 1621 C C . THR A 1 203 ? -8.799 29.688 18.643 1.00 43.47 203 THR A C 1
ATOM 1623 O O . THR A 1 203 ? -7.982 29.803 19.556 1.00 43.47 203 THR A O 1
ATOM 1626 N N . THR A 1 204 ? -8.698 30.386 17.516 1.00 40.91 204 THR A N 1
ATOM 1627 C CA . THR A 1 204 ? -7.786 31.526 17.396 1.00 40.91 204 THR A CA 1
ATOM 1628 C C . THR A 1 204 ? -8.322 32.637 18.296 1.00 40.91 204 THR A C 1
ATOM 1630 O O . THR A 1 204 ? -9.298 33.300 17.951 1.00 40.91 204 THR A O 1
ATOM 1633 N N . LEU A 1 205 ? -7.733 32.816 19.480 1.00 36.97 205 LEU A N 1
ATOM 1634 C CA . LEU A 1 205 ? -7.991 34.000 20.293 1.00 36.97 205 LEU A CA 1
ATOM 1635 C C . LEU A 1 205 ? -7.285 35.175 19.619 1.00 36.97 205 LEU A C 1
ATOM 1637 O O . LEU A 1 205 ? -6.059 35.268 19.639 1.00 36.97 205 LEU A O 1
ATOM 1641 N N . THR A 1 206 ? -8.055 36.054 18.985 1.00 36.66 206 THR A N 1
ATOM 1642 C CA . THR A 1 206 ? -7.545 37.334 18.499 1.00 36.66 206 THR A CA 1
ATOM 1643 C C . THR A 1 206 ? -7.150 38.148 19.723 1.00 36.66 206 THR A C 1
ATOM 1645 O O . THR A 1 206 ? -8.019 38.673 20.415 1.00 36.66 206 THR A O 1
ATOM 1648 N N . ILE A 1 207 ? -5.856 38.220 20.030 1.00 45.34 207 ILE A N 1
ATOM 1649 C CA . ILE A 1 207 ? -5.358 39.188 21.006 1.00 45.34 207 ILE A CA 1
ATOM 1650 C C . ILE A 1 207 ? -5.535 40.548 20.328 1.00 45.34 207 ILE A C 1
ATOM 1652 O O . ILE A 1 207 ? -4.908 40.771 19.286 1.00 45.34 207 ILE A O 1
ATOM 1656 N N . PRO A 1 208 ? -6.425 41.430 20.817 1.00 40.31 208 PRO A N 1
ATOM 1657 C CA . PRO A 1 208 ? -6.502 42.769 20.271 1.00 40.31 208 PRO A CA 1
ATOM 1658 C C . PRO A 1 208 ? -5.138 43.412 20.499 1.00 40.31 208 PRO A C 1
ATOM 1660 O O . PRO A 1 208 ? -4.711 43.590 21.637 1.00 40.31 208 PRO A O 1
ATOM 1663 N N . ILE A 1 209 ? -4.441 43.733 19.410 1.00 47.44 209 ILE A N 1
ATOM 1664 C CA . ILE A 1 209 ? -3.250 44.581 19.443 1.00 47.44 209 ILE A CA 1
ATOM 1665 C C . ILE A 1 209 ? -3.759 46.011 19.636 1.00 47.44 209 ILE A C 1
ATOM 1667 O O . ILE A 1 209 ? -3.705 46.839 18.734 1.00 47.44 209 ILE A O 1
ATOM 1671 N N . ASN A 1 210 ? -4.348 46.265 20.801 1.00 45.56 210 ASN A N 1
ATOM 1672 C CA . ASN A 1 210 ? -4.363 47.600 21.356 1.00 45.56 210 ASN A CA 1
ATOM 1673 C C . ASN A 1 210 ? -3.118 47.660 22.228 1.00 45.56 210 ASN A C 1
ATOM 1675 O O . ASN A 1 210 ? -3.052 47.099 23.320 1.00 45.56 210 ASN A O 1
ATOM 1679 N N . ASP A 1 211 ? -2.102 48.237 21.608 1.00 52.72 211 ASP A N 1
ATOM 1680 C CA . ASP A 1 211 ? -0.849 48.676 22.185 1.00 52.72 211 ASP A CA 1
ATOM 1681 C C . ASP A 1 211 ? -1.136 49.674 23.311 1.00 52.72 211 ASP A C 1
ATOM 1683 O O . ASP A 1 211 ? -1.180 50.869 23.068 1.00 52.72 211 ASP A O 1
ATOM 1687 N N . ASP A 1 212 ? -1.408 49.176 24.520 1.00 50.88 212 ASP A N 1
ATOM 1688 C CA . ASP A 1 212 ? -1.518 49.988 25.733 1.00 50.88 212 ASP A CA 1
ATOM 1689 C C . ASP A 1 212 ? -0.958 49.204 26.939 1.00 50.88 212 ASP A C 1
ATOM 1691 O O . ASP A 1 212 ? -1.682 48.671 27.778 1.00 50.88 212 ASP A O 1
ATOM 1695 N N . GLY A 1 213 ? 0.376 49.126 27.018 1.00 52.47 213 GLY A N 1
ATOM 1696 C CA . GLY A 1 213 ? 1.110 49.111 28.293 1.00 52.47 213 GLY A CA 1
ATOM 1697 C C . GLY A 1 213 ? 0.958 47.896 29.220 1.00 52.47 213 GLY A C 1
ATOM 1698 O O . GLY A 1 213 ? 0.709 48.074 30.410 1.00 52.47 213 GLY A O 1
ATOM 1699 N N . LEU A 1 214 ? 1.186 46.671 28.732 1.00 47.94 214 LEU A N 1
ATOM 1700 C CA . LEU A 1 214 ? 1.158 45.457 29.571 1.00 47.94 214 LEU A CA 1
ATOM 1701 C C . LEU A 1 214 ? 2.462 45.171 30.351 1.00 47.94 214 LEU A C 1
ATOM 1703 O O . LEU A 1 214 ? 2.584 44.118 30.969 1.00 47.94 214 LEU A O 1
ATOM 1707 N N . GLU A 1 215 ? 3.448 46.072 30.330 1.00 48.28 215 GLU A N 1
ATOM 1708 C CA . GLU A 1 215 ? 4.690 45.912 31.111 1.00 48.28 215 GLU A CA 1
ATOM 1709 C C . GLU A 1 215 ? 4.599 46.523 32.520 1.00 48.28 215 GLU A C 1
ATOM 1711 O O . GLU A 1 215 ? 5.412 46.201 33.379 1.00 48.28 215 GLU A O 1
ATOM 1716 N N . SER A 1 216 ? 3.590 47.357 32.805 1.00 47.03 216 SER A N 1
ATOM 1717 C CA . SER A 1 216 ? 3.420 48.012 34.114 1.00 47.03 216 SER A CA 1
ATOM 1718 C C . SER A 1 216 ? 2.457 47.295 35.071 1.00 47.03 216 SER A C 1
ATOM 1720 O O . SER A 1 216 ? 2.235 47.784 36.175 1.00 47.03 216 SER A O 1
ATOM 1722 N N . GLN A 1 217 ? 1.895 46.145 34.677 1.00 45.50 217 GLN A N 1
ATOM 1723 C CA . GLN A 1 217 ? 0.965 45.348 35.502 1.00 45.50 217 GLN A CA 1
ATOM 1724 C C . GLN A 1 217 ? 1.531 43.991 35.946 1.00 45.50 217 GLN A C 1
ATOM 1726 O O . GLN A 1 217 ? 0.825 43.208 36.580 1.00 45.50 217 GLN A O 1
ATOM 1731 N N . ILE A 1 218 ? 2.794 43.696 35.631 1.00 46.81 218 ILE A N 1
ATOM 1732 C CA . ILE A 1 218 ? 3.479 42.535 36.200 1.00 46.81 218 ILE A CA 1
ATOM 1733 C C . ILE A 1 218 ? 3.998 42.958 37.579 1.00 46.81 218 ILE A C 1
ATOM 1735 O O . ILE A 1 218 ? 5.127 43.421 37.710 1.00 46.81 218 ILE A O 1
ATOM 1739 N N . GLU A 1 219 ? 3.154 42.850 38.607 1.00 46.28 219 GLU A N 1
ATOM 1740 C CA . GLU A 1 219 ? 3.643 42.852 39.987 1.00 46.28 219 GLU A CA 1
ATOM 1741 C C . GLU A 1 219 ? 4.494 41.595 40.201 1.00 46.28 219 GLU A C 1
ATOM 1743 O O . GLU A 1 219 ? 4.045 40.469 39.964 1.00 46.28 219 GLU A O 1
ATOM 1748 N N . GLU A 1 220 ? 5.744 41.785 40.629 1.00 44.38 220 GLU A N 1
ATOM 1749 C CA . GLU A 1 220 ? 6.566 40.679 41.108 1.00 44.38 220 GLU A CA 1
ATOM 1750 C C . GLU A 1 220 ? 5.879 40.053 42.333 1.00 44.38 220 GLU A C 1
ATOM 1752 O O . GLU A 1 220 ? 5.474 40.781 43.243 1.00 44.38 220 GLU A O 1
ATOM 1757 N N . PRO A 1 221 ? 5.718 38.719 42.387 1.00 39.72 221 PRO A N 1
ATOM 1758 C CA . PRO A 1 221 ? 5.004 38.094 43.487 1.00 39.72 221 PRO A CA 1
ATOM 1759 C C . PRO A 1 221 ? 5.779 38.289 44.793 1.00 39.72 221 PRO A C 1
ATOM 1761 O O . PRO A 1 221 ? 6.930 37.858 44.916 1.00 39.72 221 PRO A O 1
ATOM 1764 N N . GLU A 1 222 ? 5.134 38.895 45.793 1.00 40.25 222 GLU A N 1
ATOM 1765 C CA . GLU A 1 222 ? 5.656 38.908 47.155 1.00 40.25 222 GLU A CA 1
ATOM 1766 C C . GLU A 1 222 ? 5.839 37.463 47.645 1.00 40.25 222 GLU A C 1
ATOM 1768 O O . GLU A 1 222 ? 4.925 36.636 47.604 1.00 40.25 222 GLU A O 1
ATOM 1773 N N . MET A 1 223 ? 7.046 37.151 48.121 1.00 46.81 223 MET A N 1
ATOM 1774 C CA . MET A 1 223 ? 7.357 35.887 48.786 1.00 46.81 223 MET A CA 1
ATOM 1775 C C . MET A 1 223 ? 6.479 35.716 50.033 1.00 46.81 223 MET A C 1
ATOM 1777 O O . MET A 1 223 ? 6.837 36.17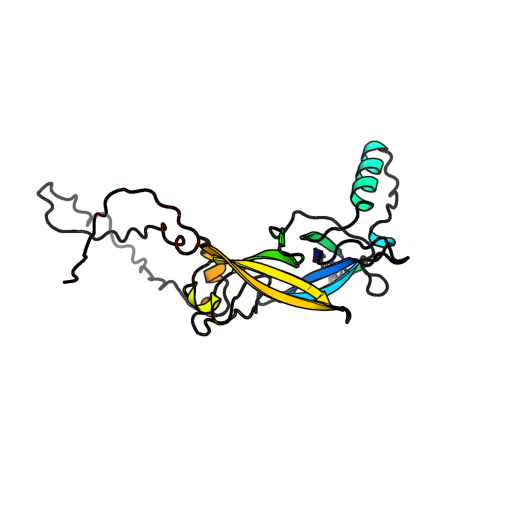7 51.115 1.00 46.81 223 MET A O 1
ATOM 1781 N N . SER A 1 224 ? 5.360 34.999 49.923 1.00 40.38 224 SER A N 1
ATOM 1782 C CA . SER A 1 224 ? 4.718 34.368 51.080 1.00 40.38 224 SER A CA 1
ATOM 1783 C C . SER A 1 224 ? 3.828 33.177 50.696 1.00 40.38 224 SER A C 1
ATOM 1785 O O . SER A 1 224 ? 3.042 33.220 49.759 1.00 40.38 224 SER A O 1
ATOM 1787 N N . SER A 1 225 ? 4.068 32.080 51.424 1.00 47.53 225 SER A N 1
ATOM 1788 C CA . SER A 1 225 ? 3.354 30.793 51.525 1.00 47.53 225 SER A CA 1
ATOM 1789 C C . SER A 1 225 ? 2.322 30.430 50.445 1.00 47.53 225 SER A C 1
ATOM 1791 O O . SER A 1 225 ? 1.164 30.835 50.508 1.00 47.53 225 SER A O 1
ATOM 1793 N N . TYR A 1 226 ? 2.725 29.534 49.540 1.00 40.00 226 TYR A N 1
ATOM 1794 C CA . TYR A 1 226 ? 1.830 28.815 48.634 1.00 40.00 226 TYR A CA 1
ATOM 1795 C C . TYR A 1 226 ? 1.051 27.728 49.393 1.00 40.00 226 TYR A C 1
ATOM 1797 O O . TYR A 1 226 ? 1.646 26.768 49.885 1.00 40.00 226 TYR A O 1
ATOM 1805 N N . ASP A 1 227 ? -0.273 27.858 49.426 1.00 42.34 227 ASP A N 1
ATOM 1806 C CA . ASP A 1 227 ? -1.226 26.788 49.722 1.00 42.34 227 ASP A CA 1
ATOM 1807 C C . ASP A 1 227 ? -2.222 26.737 48.548 1.00 42.34 227 ASP A C 1
ATOM 1809 O O . ASP A 1 227 ? -2.788 27.763 48.173 1.00 42.34 227 ASP A O 1
ATOM 1813 N N . GLY A 1 228 ? -2.396 25.568 47.920 1.00 38.12 228 GLY A N 1
ATOM 1814 C CA . GLY A 1 228 ? -3.421 25.355 46.883 1.00 38.12 228 GLY A CA 1
ATOM 1815 C C . GLY A 1 228 ? -2.953 25.213 45.423 1.00 38.12 228 GLY A C 1
ATOM 1816 O O . GLY A 1 228 ? -3.015 26.137 44.624 1.00 38.12 228 GLY A O 1
ATOM 1817 N N . GLY A 1 229 ? -2.566 23.984 45.069 1.00 34.50 229 GLY A N 1
ATOM 1818 C CA . GLY A 1 229 ? -2.957 23.236 43.860 1.00 34.50 229 GLY A CA 1
ATOM 1819 C C . GLY A 1 229 ? -3.168 23.936 42.508 1.00 34.50 229 GLY A C 1
ATOM 1820 O O . GLY A 1 229 ? -4.307 24.123 42.086 1.00 34.50 229 GLY A O 1
ATOM 1821 N N . TRP A 1 230 ? -2.101 24.072 41.717 1.00 30.39 230 TRP A N 1
ATOM 1822 C CA . TRP A 1 230 ? -2.215 24.040 40.253 1.00 30.39 230 TRP A CA 1
ATOM 1823 C C . TRP A 1 230 ? -2.218 22.582 39.771 1.00 30.39 230 TRP A C 1
ATOM 1825 O O . TRP A 1 230 ? -1.219 21.875 39.906 1.00 30.39 230 TRP A O 1
ATOM 1835 N N . LYS A 1 231 ? -3.326 22.108 39.185 1.00 33.97 231 LYS A N 1
ATOM 1836 C CA . LYS A 1 231 ? -3.332 20.842 38.432 1.00 33.97 231 LYS A CA 1
ATOM 1837 C C . LYS A 1 231 ? -2.670 21.068 37.071 1.00 33.97 231 LYS A C 1
ATOM 1839 O O . LYS A 1 231 ? -3.329 21.433 36.102 1.00 33.97 231 LYS A O 1
ATOM 1844 N N . GLN A 1 232 ? -1.368 20.804 36.994 1.00 31.14 232 GLN A N 1
ATOM 1845 C CA . GLN A 1 232 ? -0.727 20.431 35.735 1.00 31.14 232 GLN A CA 1
ATOM 1846 C C . GLN A 1 232 ? -1.354 19.119 35.254 1.00 31.14 232 GLN A C 1
ATOM 1848 O O . GLN A 1 232 ? -1.160 18.069 35.867 1.00 31.14 232 GLN A O 1
ATOM 1853 N N . VAL A 1 233 ? -2.097 19.157 34.150 1.00 31.67 233 VAL A N 1
ATOM 1854 C CA . VAL A 1 233 ? -2.421 17.933 33.411 1.00 31.67 233 VAL A CA 1
ATOM 1855 C C . VAL A 1 233 ? -1.185 17.571 32.591 1.00 31.67 233 VAL A C 1
ATOM 1857 O O . VAL A 1 233 ? -1.049 17.932 31.426 1.00 31.67 233 VAL A O 1
ATOM 1860 N N . LEU A 1 234 ? -0.246 16.889 33.244 1.00 28.58 234 LEU A N 1
ATOM 1861 C CA . LEU A 1 234 ? 0.765 16.082 32.576 1.00 28.58 234 LEU A CA 1
ATOM 1862 C C . LEU A 1 234 ? 0.038 14.887 31.957 1.00 28.58 234 LEU A C 1
ATOM 1864 O O . LEU A 1 234 ? -0.354 13.957 32.660 1.00 28.58 234 LEU A O 1
ATOM 1868 N N . ILE A 1 235 ? -0.171 14.918 30.641 1.00 30.67 235 ILE A N 1
ATOM 1869 C CA . ILE A 1 235 ? -0.564 13.722 29.895 1.00 30.67 235 ILE A CA 1
ATOM 1870 C C . ILE A 1 235 ? 0.670 12.818 29.861 1.00 30.67 235 ILE A C 1
ATOM 1872 O O . ILE A 1 235 ? 1.563 12.972 29.031 1.00 30.67 235 ILE A O 1
ATOM 1876 N N . LEU A 1 236 ? 0.745 11.906 30.827 1.00 28.36 236 LEU A N 1
ATOM 1877 C CA . LEU A 1 236 ? 1.684 10.795 30.819 1.00 28.36 236 LEU A CA 1
ATOM 1878 C C . LEU A 1 236 ? 1.238 9.810 29.732 1.00 28.36 236 LEU A C 1
ATOM 1880 O O . LEU A 1 236 ? 0.371 8.970 29.956 1.00 28.36 236 LEU A O 1
ATOM 1884 N N . CYS A 1 237 ? 1.845 9.899 28.549 1.00 30.17 237 CYS A N 1
ATOM 1885 C CA . CYS A 1 237 ? 1.882 8.776 27.619 1.00 30.17 237 CYS A CA 1
ATOM 1886 C C . CYS A 1 237 ? 2.778 7.689 28.223 1.00 30.17 237 CYS A C 1
ATOM 1888 O O . CYS A 1 237 ? 3.997 7.737 28.080 1.00 30.17 237 CYS A O 1
ATOM 1890 N N . SER A 1 238 ? 2.199 6.741 28.958 1.00 28.84 238 SER A N 1
ATOM 1891 C CA . SER A 1 238 ? 2.784 5.410 29.161 1.00 28.84 238 SER A CA 1
ATOM 1892 C C . SER A 1 238 ? 1.808 4.451 29.853 1.00 28.84 238 SER A C 1
ATOM 1894 O O . SER A 1 238 ? 1.184 4.795 30.850 1.00 28.84 238 SER A O 1
ATOM 1896 N N . LEU A 1 239 ? 1.778 3.221 29.319 1.00 28.88 239 LEU A N 1
ATOM 1897 C CA . LEU A 1 239 ? 1.215 1.970 29.852 1.00 28.88 239 LEU A CA 1
ATOM 1898 C C . LEU A 1 239 ? -0.305 1.751 29.731 1.00 28.88 239 LEU A C 1
ATOM 1900 O O . LEU A 1 239 ? -1.077 2.162 30.592 1.00 28.88 239 LEU A O 1
ATOM 1904 N N . SER A 1 240 ? -0.712 0.913 28.763 1.00 28.62 240 SER A N 1
ATOM 1905 C CA . SER A 1 240 ? -1.058 -0.503 29.034 1.00 28.62 240 SER A CA 1
ATOM 1906 C C . SER A 1 240 ? -1.535 -1.249 27.771 1.00 28.62 240 SER A C 1
ATOM 1908 O O . SER A 1 240 ? -2.709 -1.185 27.433 1.00 28.62 240 SER A O 1
ATOM 1910 N N . ILE A 1 241 ? -0.660 -2.042 27.140 1.00 29.94 241 ILE A N 1
ATOM 1911 C CA . ILE A 1 241 ? -1.048 -3.299 26.467 1.00 29.94 241 ILE A CA 1
ATOM 1912 C C . ILE A 1 241 ? -0.026 -4.357 26.884 1.00 29.94 241 ILE A C 1
ATOM 1914 O O . ILE A 1 241 ? 0.977 -4.541 26.213 1.00 29.94 241 ILE A O 1
ATOM 1918 N N . VAL A 1 242 ? -0.261 -5.026 28.015 1.00 29.98 242 VAL A N 1
ATOM 1919 C CA . VAL A 1 242 ? 0.183 -6.410 28.255 1.00 29.98 242 VAL A CA 1
ATOM 1920 C C . VAL A 1 242 ? -0.760 -7.019 29.292 1.00 29.98 242 VAL A C 1
ATOM 1922 O O . VAL A 1 242 ? -0.633 -6.727 30.477 1.00 29.98 242 VAL A O 1
ATOM 1925 N N . ALA A 1 243 ? -1.683 -7.875 28.852 1.00 28.38 243 ALA A N 1
ATOM 1926 C CA . ALA A 1 243 ? -2.042 -9.125 29.531 1.00 28.38 243 ALA A CA 1
ATOM 1927 C C . ALA A 1 243 ? -3.194 -9.810 28.784 1.00 28.38 243 ALA A C 1
ATOM 1929 O O . ALA A 1 243 ? -4.340 -9.404 28.930 1.00 28.38 243 ALA A O 1
ATOM 1930 N N . LEU A 1 244 ? -2.890 -10.873 28.030 1.00 27.52 244 LEU A N 1
ATOM 1931 C CA . LEU A 1 244 ? -3.508 -12.202 28.184 1.00 27.52 244 LEU A CA 1
ATOM 1932 C C . LEU A 1 244 ? -3.002 -13.156 27.088 1.00 27.52 244 LEU A C 1
ATOM 1934 O O . LEU A 1 244 ? -3.652 -13.344 26.067 1.00 27.52 244 LEU A O 1
ATOM 1938 N N . ARG A 1 245 ? -1.857 -13.809 27.337 1.00 28.30 245 ARG A N 1
ATOM 1939 C CA . ARG A 1 245 ? -1.639 -15.249 27.081 1.00 28.30 245 ARG A CA 1
ATOM 1940 C C . ARG A 1 245 ? -0.263 -15.679 27.602 1.00 28.30 245 ARG A C 1
ATOM 1942 O O . ARG A 1 245 ? 0.757 -15.202 27.128 1.00 28.30 245 ARG A O 1
ATOM 1949 N N . GLY A 1 246 ? -0.264 -16.614 28.556 1.00 26.66 246 GLY A N 1
ATOM 1950 C CA . GLY A 1 246 ? 0.916 -17.395 28.950 1.00 26.66 246 GLY A CA 1
ATOM 1951 C C . GLY A 1 246 ? 1.503 -17.063 30.324 1.00 26.66 246 GLY A C 1
ATOM 1952 O O . GLY A 1 246 ? 2.558 -16.450 30.414 1.00 26.66 246 GLY A O 1
ATOM 1953 N N . ALA A 1 247 ? 0.862 -17.526 31.400 1.00 25.92 247 ALA A N 1
ATOM 1954 C CA . ALA A 1 247 ? 1.533 -17.677 32.692 1.00 25.92 247 ALA A CA 1
ATOM 1955 C C . ALA A 1 247 ? 2.397 -18.954 32.691 1.00 25.92 247 ALA A C 1
ATOM 1957 O O . ALA A 1 247 ? 1.933 -20.005 32.241 1.00 25.92 247 ALA A O 1
ATOM 1958 N N . PRO A 1 248 ? 3.593 -18.903 33.298 1.00 28.81 248 PRO A N 1
ATOM 1959 C CA . PRO A 1 248 ? 3.862 -19.801 34.411 1.00 28.81 248 PRO A CA 1
ATOM 1960 C C . PRO A 1 248 ? 4.324 -19.036 35.659 1.00 28.81 248 PRO A C 1
ATOM 1962 O O . PRO A 1 248 ? 4.854 -17.932 35.606 1.00 28.81 248 PRO A O 1
ATOM 1965 N N . GLN A 1 249 ? 4.034 -19.643 36.804 1.00 34.56 249 GLN A N 1
ATOM 1966 C CA . GLN A 1 249 ? 4.077 -19.062 38.141 1.00 34.56 249 GLN A CA 1
ATOM 1967 C C . GLN A 1 249 ? 5.423 -18.450 38.546 1.00 34.56 249 GLN A C 1
ATOM 1969 O O . GLN A 1 249 ? 6.416 -19.167 38.614 1.00 34.56 249 GLN A O 1
ATOM 1974 N N . LEU A 1 250 ? 5.405 -17.198 39.017 1.00 27.55 250 LEU A N 1
ATOM 1975 C CA . LEU A 1 250 ? 6.337 -16.714 40.037 1.00 27.55 250 LEU A CA 1
ATOM 1976 C C . LEU A 1 250 ? 5.592 -15.839 41.057 1.00 27.55 250 LEU A C 1
ATOM 1978 O O . LEU A 1 250 ? 4.875 -14.903 40.716 1.00 27.55 250 LEU A O 1
ATOM 1982 N N . ARG A 1 251 ? 5.731 -16.228 42.329 1.00 30.05 251 ARG A N 1
ATOM 1983 C CA . ARG A 1 251 ? 5.167 -15.591 43.525 1.00 30.05 251 ARG A CA 1
ATOM 1984 C C . ARG A 1 251 ? 5.782 -14.206 43.746 1.00 30.05 251 ARG A C 1
ATOM 1986 O O . ARG A 1 251 ? 7.002 -14.086 43.725 1.00 30.05 251 ARG A O 1
ATOM 1993 N N . GLY A 1 252 ? 4.961 -13.217 44.101 1.00 27.17 252 GLY A N 1
ATOM 1994 C CA . GLY A 1 252 ? 5.443 -11.941 44.640 1.00 27.17 252 GLY A CA 1
ATOM 1995 C C . GLY A 1 252 ? 4.351 -10.881 44.795 1.00 27.17 252 GLY A C 1
ATOM 1996 O O . GLY A 1 252 ? 4.048 -10.181 43.845 1.00 27.17 252 GLY A O 1
ATOM 1997 N N . ASN A 1 253 ? 3.766 -10.819 45.9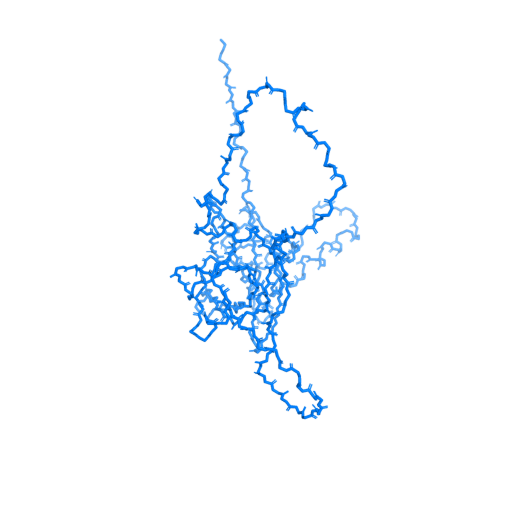96 1.00 28.75 253 ASN A N 1
ATOM 1998 C CA . ASN A 1 253 ? 2.989 -9.749 46.647 1.00 28.75 253 ASN A CA 1
ATOM 1999 C C . ASN A 1 253 ? 2.261 -8.684 45.793 1.00 28.75 253 ASN A C 1
ATOM 2001 O O . ASN A 1 253 ? 2.857 -7.735 45.290 1.00 28.75 253 ASN A O 1
ATOM 2005 N N . LEU A 1 254 ? 0.924 -8.785 45.794 1.00 28.62 254 LEU A N 1
ATOM 2006 C CA . LEU A 1 254 ? -0.015 -7.720 45.433 1.00 28.62 254 LEU A CA 1
ATOM 2007 C C . LEU A 1 254 ? 0.094 -6.522 46.394 1.00 28.62 254 LEU A C 1
ATOM 2009 O O . LEU A 1 254 ? -0.075 -6.694 47.601 1.00 28.62 254 LEU A O 1
ATOM 2013 N N . HIS A 1 255 ? 0.182 -5.307 45.850 1.00 29.56 255 HIS A N 1
ATOM 2014 C CA . HIS A 1 255 ? -0.365 -4.115 46.502 1.00 29.56 255 HIS A CA 1
ATOM 2015 C C . HIS A 1 255 ? -1.457 -3.505 45.618 1.00 29.56 255 HIS A C 1
ATOM 2017 O O . HIS A 1 255 ? -1.216 -3.023 44.515 1.00 29.56 255 HIS A O 1
ATOM 2023 N N . ARG A 1 256 ? -2.682 -3.605 46.134 1.00 24.53 256 ARG A N 1
ATOM 2024 C CA . ARG A 1 256 ? -3.939 -3.064 45.617 1.00 24.53 256 ARG A CA 1
ATOM 2025 C C . ARG A 1 256 ? -3.990 -1.565 45.922 1.00 24.53 256 ARG A C 1
ATOM 2027 O O . ARG A 1 256 ? -3.808 -1.198 47.078 1.00 24.53 256 ARG A O 1
ATOM 2034 N N . TRP A 1 257 ? -4.288 -0.733 44.929 1.00 24.84 257 TRP A N 1
ATOM 2035 C CA . TRP A 1 257 ? -4.684 0.661 45.147 1.00 24.84 257 TRP A CA 1
ATOM 2036 C C . TRP A 1 257 ? -6.104 0.856 44.616 1.00 24.84 257 TRP A C 1
ATOM 2038 O O . TRP A 1 257 ? -6.361 0.685 43.427 1.00 24.84 257 TRP A O 1
ATOM 2048 N N . GLU A 1 258 ? -7.031 1.149 45.527 1.00 24.52 258 GLU A N 1
ATOM 2049 C CA . GLU A 1 258 ? -8.373 1.655 45.229 1.00 24.52 258 GLU A CA 1
ATOM 2050 C C . GLU A 1 258 ? -8.292 3.182 45.115 1.00 24.52 258 GLU A C 1
ATOM 2052 O O . GLU A 1 258 ? -7.680 3.831 45.963 1.00 24.52 258 GLU A O 1
ATOM 2057 N N . ILE A 1 259 ? -8.908 3.762 44.083 1.00 27.97 259 ILE A N 1
ATOM 2058 C CA . ILE A 1 259 ? -9.094 5.213 43.966 1.00 27.97 259 ILE A CA 1
ATOM 2059 C C . ILE A 1 259 ? -10.591 5.487 44.108 1.00 27.97 259 ILE A C 1
ATOM 2061 O O . ILE A 1 259 ? -11.381 5.102 43.248 1.00 27.97 259 ILE A O 1
ATOM 2065 N N . ASN A 1 260 ? -10.968 6.139 45.209 1.00 25.84 260 ASN A N 1
ATOM 2066 C CA . ASN A 1 260 ? -12.298 6.710 45.406 1.00 25.84 260 ASN A CA 1
ATOM 2067 C C . ASN A 1 260 ? -12.345 8.101 44.764 1.00 25.84 260 ASN A C 1
ATOM 2069 O O . ASN A 1 260 ? -11.457 8.920 44.997 1.00 25.84 260 ASN A O 1
ATOM 2073 N N . PHE A 1 261 ? -13.390 8.361 43.981 1.00 27.53 261 PHE A N 1
ATOM 2074 C CA . PHE A 1 261 ? -13.687 9.683 43.436 1.00 27.53 261 PHE A CA 1
ATOM 2075 C C . PHE A 1 261 ? -14.500 10.497 44.454 1.00 27.53 261 PHE A C 1
ATOM 2077 O O . PHE A 1 261 ? -15.504 10.005 44.972 1.00 27.53 261 PHE A O 1
ATOM 2084 N N . LEU A 1 262 ? -14.061 11.732 44.709 1.00 32.72 262 LEU A N 1
ATOM 2085 C CA . LEU A 1 262 ? -14.893 12.841 45.184 1.00 32.72 262 LEU A CA 1
ATOM 2086 C C . LEU A 1 262 ? -15.058 13.829 44.030 1.00 32.72 262 LEU A C 1
ATOM 2088 O O . LEU A 1 262 ? -14.032 14.098 43.359 1.00 32.72 262 LEU A O 1
#